Protein AF-A0A9C6XV82-F1 (afdb_monomer)

Nearest PDB structures (foldseek):
  8glv-assembly1_Kr  TM=8.262E-01  e=5.976E-16  Chlamydomonas reinhardtii
  8glv-assembly1_Ln  TM=8.368E-01  e=9.931E-16  Chlamydomonas reinhardtii
  8j07-assembly1_r9  TM=7.464E-01  e=1.024E-13  Homo sapiens
  8j07-assembly1_k9  TM=7.650E-01  e=4.766E-10  Homo sapiens
  6sc2-assembly1_A  TM=7.298E-01  e=1.335E-06  Homo sapiens

Structure (mmCIF, N/CA/C/O backbone):
data_AF-A0A9C6XV82-F1
#
_entry.id   AF-A0A9C6XV82-F1
#
loop_
_atom_site.group_PDB
_atom_site.id
_atom_site.type_symbol
_atom_site.label_atom_id
_atom_site.label_alt_id
_atom_site.label_comp_id
_atom_site.label_asym_id
_atom_site.label_entity_id
_atom_site.label_seq_id
_atom_site.pdbx_PDB_ins_code
_atom_site.Cartn_x
_atom_site.Cartn_y
_atom_site.Cartn_z
_atom_site.occupancy
_atom_site.B_iso_or_equiv
_atom_site.auth_seq_id
_atom_site.auth_comp_id
_atom_site.auth_asym_id
_atom_site.auth_atom_id
_atom_site.pdbx_PDB_model_num
ATOM 1 N N . MET A 1 1 ? -55.323 -38.014 26.935 1.00 42.72 1 MET A N 1
ATOM 2 C CA . MET A 1 1 ? -54.570 -38.295 25.697 1.00 42.72 1 MET A CA 1
ATOM 3 C C . MET A 1 1 ? -54.351 -36.949 25.020 1.00 42.72 1 MET A C 1
ATOM 5 O O . MET A 1 1 ? -55.110 -36.571 24.142 1.00 42.72 1 MET A O 1
ATOM 9 N N . ALA A 1 2 ? -53.438 -36.154 25.580 1.00 37.41 2 ALA A N 1
ATOM 10 C CA . ALA A 1 2 ? -53.093 -34.832 25.072 1.00 37.41 2 ALA A CA 1
ATOM 11 C C . ALA A 1 2 ? -51.816 -35.012 24.251 1.00 37.41 2 ALA A C 1
ATOM 13 O O . ALA A 1 2 ? -50.826 -35.513 24.778 1.00 37.41 2 ALA A O 1
ATOM 14 N N . ALA A 1 3 ? -51.900 -34.736 22.953 1.00 41.88 3 ALA A N 1
ATOM 15 C CA . ALA A 1 3 ? -50.747 -34.699 22.072 1.00 41.88 3 ALA A CA 1
ATOM 16 C C . ALA A 1 3 ? -50.158 -33.291 22.180 1.00 41.88 3 ALA A C 1
ATOM 18 O O . ALA A 1 3 ? -50.790 -32.328 21.747 1.00 41.88 3 ALA A O 1
ATOM 19 N N . ASP A 1 4 ? -49.001 -33.193 22.828 1.00 41.72 4 ASP A N 1
ATOM 20 C CA . ASP A 1 4 ? -48.202 -31.977 22.879 1.00 41.72 4 ASP A CA 1
ATOM 21 C C . ASP A 1 4 ? -47.683 -31.647 21.476 1.00 41.72 4 ASP A C 1
ATOM 23 O O . ASP A 1 4 ? -47.037 -32.455 20.806 1.00 41.72 4 ASP A O 1
ATOM 27 N N . THR A 1 5 ? -48.011 -30.439 21.037 1.00 45.50 5 THR A N 1
ATOM 28 C CA . THR A 1 5 ? -47.483 -29.795 19.840 1.00 45.50 5 THR A CA 1
ATOM 29 C C . THR A 1 5 ? -46.041 -29.369 20.121 1.00 45.50 5 THR A C 1
ATOM 31 O O . THR A 1 5 ? -45.815 -28.437 20.890 1.00 45.50 5 THR A O 1
ATOM 34 N N . GLU A 1 6 ? -45.056 -30.028 19.508 1.00 38.94 6 GLU A N 1
ATOM 35 C CA . GLU A 1 6 ? -43.671 -29.543 19.498 1.00 38.94 6 GLU A CA 1
ATOM 36 C C . GLU A 1 6 ? -43.548 -28.336 18.553 1.00 38.94 6 GLU A C 1
ATOM 38 O O . GLU A 1 6 ? -43.565 -28.466 17.328 1.00 38.94 6 GLU A O 1
ATOM 43 N N . GLU A 1 7 ? -43.418 -27.139 19.127 1.00 38.31 7 GLU A N 1
ATOM 44 C CA . GLU A 1 7 ? -42.882 -25.969 18.427 1.00 38.31 7 GLU A CA 1
ATOM 45 C C . GLU A 1 7 ? -41.365 -26.144 18.206 1.00 38.31 7 GLU A C 1
ATOM 47 O O . GLU A 1 7 ? -40.657 -26.575 19.124 1.00 38.31 7 GLU A O 1
ATOM 52 N N . PRO A 1 8 ? -40.807 -25.786 17.033 1.00 37.22 8 PRO A N 1
ATOM 53 C CA . PRO A 1 8 ? -39.374 -25.881 16.822 1.00 37.22 8 PRO A CA 1
ATOM 54 C C . PRO A 1 8 ? -38.642 -24.799 17.624 1.00 37.22 8 PRO A C 1
ATOM 56 O O . PRO A 1 8 ? -38.909 -23.599 17.516 1.00 37.22 8 PRO A O 1
ATOM 59 N N . LYS A 1 9 ? -37.682 -25.269 18.424 1.00 32.78 9 LYS A N 1
ATOM 60 C CA . LYS A 1 9 ? -36.696 -24.496 19.179 1.00 32.78 9 LYS A CA 1
ATOM 61 C C . LYS A 1 9 ? -36.081 -23.400 18.307 1.00 32.78 9 LYS A C 1
ATOM 63 O O . LYS A 1 9 ? -35.422 -23.663 17.308 1.00 32.78 9 LYS A O 1
ATOM 68 N N . LYS A 1 10 ? -36.274 -22.160 18.745 1.00 32.81 10 LYS A N 1
ATOM 69 C CA . LYS A 1 10 ? -35.542 -20.979 18.296 1.00 32.81 10 LYS A CA 1
ATOM 70 C C . LYS A 1 10 ? -34.071 -21.197 18.659 1.00 32.81 10 LYS A C 1
ATOM 72 O O . LYS A 1 10 ? -33.723 -21.096 19.836 1.00 32.81 10 LYS A O 1
ATOM 77 N N . ASP A 1 11 ? -33.245 -21.561 17.681 1.00 33.84 11 ASP A N 1
ATOM 78 C CA . ASP A 1 11 ? -31.813 -21.743 17.899 1.00 33.84 11 ASP A CA 1
ATOM 79 C C . ASP A 1 11 ? -31.224 -20.447 18.453 1.00 33.84 11 ASP A C 1
ATOM 81 O O . ASP A 1 11 ? -31.236 -19.379 17.832 1.00 33.84 11 ASP A O 1
ATOM 85 N N . ALA A 1 12 ? -30.793 -20.555 19.703 1.00 35.50 12 ALA A N 1
ATOM 86 C CA . ALA A 1 12 ? -30.148 -19.503 20.445 1.00 35.50 12 ALA A CA 1
ATOM 87 C C . ALA A 1 12 ? -28.837 -19.136 19.745 1.00 35.50 12 ALA A C 1
ATOM 89 O O . ALA A 1 12 ? -28.009 -19.998 19.449 1.00 35.50 12 ALA A O 1
ATOM 90 N N . ALA A 1 13 ? -28.639 -17.838 19.517 1.00 45.28 13 ALA A N 1
ATOM 91 C CA . ALA A 1 13 ? -27.335 -17.290 19.187 1.00 45.28 13 ALA A CA 1
ATOM 92 C C . ALA A 1 13 ? -26.303 -17.770 20.228 1.00 45.28 13 ALA A C 1
ATOM 94 O O . ALA A 1 13 ? -26.556 -17.616 21.429 1.00 45.28 13 ALA A O 1
ATOM 95 N N . PRO A 1 14 ? -25.140 -18.311 19.828 1.00 41.41 14 PRO A N 1
ATOM 96 C CA . PRO A 1 14 ? -24.079 -18.549 20.783 1.00 41.41 14 PRO A CA 1
ATOM 97 C C . PRO A 1 14 ? -23.419 -17.203 21.082 1.00 41.41 14 PRO A C 1
ATOM 99 O O . PRO A 1 14 ? -22.710 -16.622 20.261 1.00 41.41 14 PRO A O 1
ATOM 102 N N . GLY A 1 15 ? -23.701 -16.681 22.272 1.00 35.09 15 GLY A N 1
ATOM 103 C CA . GLY A 1 15 ? -22.945 -15.581 22.843 1.00 35.09 15 GLY A CA 1
ATOM 104 C C . GLY A 1 15 ? -21.498 -15.994 23.119 1.00 35.09 15 GLY A C 1
ATOM 105 O O . GLY A 1 15 ? -21.238 -17.081 23.629 1.00 35.09 15 GLY A O 1
ATOM 106 N N . GLY A 1 16 ? -20.572 -15.077 22.836 1.00 39.16 16 GLY A N 1
ATOM 107 C CA . GLY A 1 16 ? -19.350 -14.927 23.627 1.00 39.16 16 GLY A CA 1
ATOM 108 C C . GLY A 1 16 ? -18.072 -15.633 23.172 1.00 39.16 16 GLY A C 1
ATOM 109 O O . GLY A 1 16 ? -17.173 -15.741 23.997 1.00 39.16 16 GLY A O 1
ATOM 110 N N . SER A 1 17 ? -17.927 -16.081 21.920 1.00 46.00 17 SER A N 1
ATOM 111 C CA . SER A 1 17 ? -16.587 -16.402 21.394 1.00 46.00 17 SER A CA 1
ATOM 112 C C . SER A 1 17 ? -15.958 -15.135 20.817 1.00 46.00 17 SER A C 1
ATOM 114 O O . SER A 1 17 ? -16.595 -14.484 19.985 1.00 46.00 17 SER A O 1
ATOM 116 N N . GLU A 1 18 ? -14.742 -14.780 21.230 1.00 67.06 18 GLU A N 1
ATOM 117 C CA . GLU A 1 18 ? -13.982 -13.691 20.607 1.00 67.06 18 GLU A CA 1
ATOM 118 C C . GLU A 1 18 ? -13.988 -13.843 19.074 1.00 67.06 18 GLU A C 1
ATOM 120 O O . GLU A 1 18 ? -1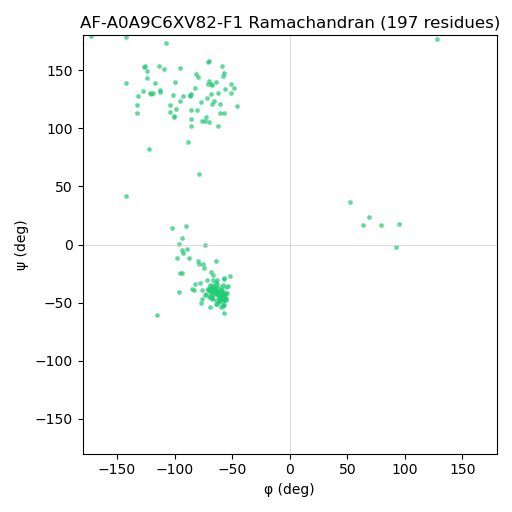3.876 -14.945 18.531 1.00 67.06 18 GLU A O 1
ATOM 125 N N . ASP A 1 19 ? -14.226 -12.745 18.357 1.00 87.06 19 ASP A N 1
ATOM 126 C CA . ASP A 1 19 ? -14.286 -12.770 16.897 1.00 87.06 19 ASP A CA 1
ATOM 127 C C . ASP A 1 19 ? -12.870 -13.001 16.349 1.00 87.06 19 ASP A C 1
ATOM 129 O O . ASP A 1 19 ? -12.039 -12.095 16.362 1.00 87.06 19 ASP A O 1
ATOM 133 N N . GLU A 1 20 ? -12.594 -14.209 15.856 1.00 89.38 20 GLU A N 1
ATOM 134 C CA . GLU A 1 20 ? -11.300 -14.599 15.265 1.00 89.38 20 GLU A CA 1
ATOM 135 C C . GLU A 1 20 ? -10.814 -13.624 14.177 1.00 89.38 20 GLU A C 1
ATOM 137 O O . GLU A 1 20 ? -9.611 -13.459 13.967 1.00 89.38 20 GLU A O 1
ATOM 142 N N . ARG A 1 21 ? -11.730 -12.924 13.488 1.00 93.06 21 ARG A N 1
ATOM 143 C CA . ARG A 1 21 ? -11.364 -11.904 12.491 1.00 93.06 21 ARG A CA 1
ATOM 144 C C . ARG A 1 21 ? -10.703 -10.699 13.157 1.00 93.06 21 ARG A C 1
ATOM 146 O O . ARG A 1 21 ? -9.750 -10.134 12.622 1.00 93.06 21 ARG A O 1
ATOM 153 N N . LEU A 1 22 ? -11.207 -10.310 14.327 1.00 93.81 22 LEU A N 1
ATOM 154 C CA . LEU A 1 22 ? -10.645 -9.242 15.150 1.00 93.81 22 LEU A CA 1
ATOM 155 C C . LEU A 1 22 ? -9.325 -9.676 15.787 1.00 93.81 22 LEU A C 1
ATOM 15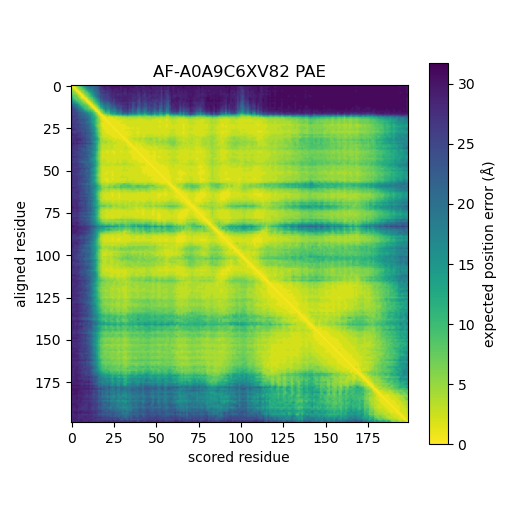7 O O . LEU A 1 22 ? -8.390 -8.877 15.833 1.00 93.81 22 LEU A O 1
ATOM 161 N N . GLU A 1 23 ? -9.229 -10.935 16.218 1.00 93.44 23 GLU A N 1
ATOM 162 C CA . GLU A 1 23 ? -7.983 -11.512 16.725 1.00 93.44 23 GLU A CA 1
ATOM 163 C C . GLU A 1 23 ? -6.888 -11.487 15.655 1.00 93.44 23 GLU A C 1
ATOM 165 O O . GLU A 1 23 ? -5.791 -11.008 15.926 1.00 93.44 23 GLU A O 1
ATOM 170 N N . PHE A 1 24 ? -7.196 -11.882 14.417 1.00 93.69 24 PHE A N 1
ATOM 171 C CA . PHE A 1 24 ? -6.249 -11.809 13.303 1.00 93.69 24 PHE A CA 1
ATOM 172 C C . PHE A 1 24 ? -5.722 -10.385 13.072 1.00 93.69 24 PHE A C 1
ATOM 174 O O . PHE A 1 24 ? -4.514 -10.172 12.926 1.00 93.69 24 PHE A O 1
ATOM 181 N N . ILE A 1 25 ? -6.624 -9.395 13.037 1.00 94.56 25 ILE A N 1
ATOM 182 C CA . ILE A 1 25 ? -6.237 -7.989 12.858 1.00 94.56 25 ILE A CA 1
ATOM 183 C C . ILE A 1 25 ? -5.331 -7.563 14.015 1.00 94.56 25 ILE A C 1
ATOM 185 O O . ILE A 1 25 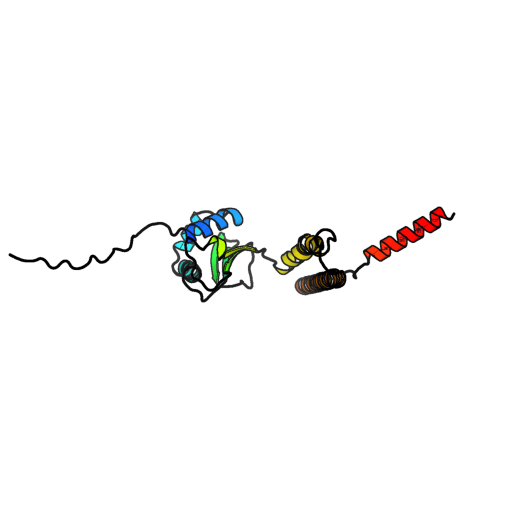? -4.266 -6.987 13.785 1.00 94.56 25 ILE A O 1
ATOM 189 N N . PHE A 1 26 ? -5.718 -7.870 15.253 1.00 95.19 26 PHE A N 1
ATOM 190 C CA . PHE A 1 26 ? -4.927 -7.535 16.429 1.00 95.19 26 PHE A CA 1
ATOM 191 C C . PHE A 1 26 ? -3.553 -8.217 16.424 1.00 95.19 26 PHE A C 1
ATOM 193 O O . PHE A 1 26 ? -2.547 -7.555 16.682 1.00 95.19 26 PHE A O 1
ATOM 200 N N . GLU A 1 27 ? -3.480 -9.501 16.075 1.00 94.56 27 GLU A N 1
ATOM 201 C CA . GLU A 1 27 ? -2.235 -10.261 15.986 1.00 94.56 27 GLU A CA 1
ATOM 202 C C . GLU A 1 27 ? -1.277 -9.600 14.988 1.00 94.56 27 GLU A C 1
ATOM 204 O O . GLU A 1 27 ? -0.111 -9.355 15.313 1.00 94.56 27 GLU A O 1
ATOM 209 N N . TYR A 1 28 ? -1.771 -9.219 13.806 1.00 94.62 28 TYR A N 1
ATOM 210 C CA . TYR A 1 28 ? -0.967 -8.506 12.817 1.00 94.62 28 TYR A CA 1
ATOM 211 C C . TYR A 1 28 ? -0.466 -7.155 13.348 1.00 94.62 28 TYR A C 1
ATOM 213 O O . TYR A 1 28 ? 0.733 -6.868 13.287 1.00 94.62 28 TYR A O 1
ATOM 221 N N . LEU A 1 29 ? -1.354 -6.340 13.931 1.00 94.50 29 LEU A N 1
ATOM 222 C CA . LEU A 1 29 ? -1.000 -5.023 14.476 1.00 94.50 29 LEU A CA 1
ATOM 223 C C . LEU A 1 29 ? -0.017 -5.123 15.650 1.00 94.50 29 LEU A C 1
ATOM 225 O O . LEU A 1 29 ? 0.871 -4.277 15.787 1.00 94.50 29 LEU A O 1
ATOM 229 N N . SER A 1 30 ? -0.140 -6.151 16.489 1.00 94.31 30 SER A N 1
ATOM 230 C CA . SER A 1 30 ? 0.773 -6.391 17.609 1.00 94.31 30 SER A CA 1
ATOM 231 C C . SER A 1 30 ? 2.197 -6.666 17.117 1.00 94.31 30 SER A C 1
ATOM 233 O O . SER A 1 30 ? 3.151 -6.115 17.665 1.00 94.31 30 SER A O 1
ATOM 235 N N . LYS A 1 31 ? 2.348 -7.422 16.022 1.00 93.00 31 LYS A N 1
ATOM 236 C CA . LYS A 1 31 ? 3.648 -7.735 15.413 1.00 93.00 31 LYS A CA 1
ATOM 237 C C . LYS A 1 31 ? 4.213 -6.551 14.630 1.00 93.00 31 LYS A C 1
ATOM 239 O O . LYS A 1 31 ? 5.380 -6.202 14.794 1.00 93.00 31 LYS A O 1
ATOM 244 N N . SER A 1 32 ? 3.388 -5.913 13.803 1.00 91.06 32 SER A N 1
ATOM 245 C CA . SER A 1 32 ? 3.823 -4.848 12.897 1.00 91.06 32 SER A CA 1
ATOM 246 C C . SER A 1 32 ? 4.039 -3.498 13.598 1.00 91.06 32 SER A C 1
ATOM 248 O O . SER A 1 32 ? 5.080 -2.855 13.412 1.00 91.06 32 SER A O 1
ATOM 250 N N . LEU A 1 33 ? 3.057 -3.041 14.381 1.00 87.75 33 LEU A N 1
ATOM 251 C CA . LEU A 1 33 ? 3.061 -1.724 15.029 1.00 87.75 33 LEU A CA 1
ATOM 252 C C . LEU A 1 33 ? 3.571 -1.786 16.473 1.00 87.75 33 LEU A C 1
ATOM 254 O O . LEU A 1 33 ? 3.602 -0.758 17.152 1.00 87.75 33 LEU A O 1
ATOM 258 N N . ARG A 1 34 ? 3.948 -2.979 16.963 1.00 88.44 34 ARG A N 1
ATOM 259 C CA . ARG A 1 34 ? 4.254 -3.231 18.385 1.00 88.44 34 ARG A CA 1
ATOM 260 C C . ARG A 1 34 ? 3.108 -2.765 19.288 1.00 88.44 34 ARG A C 1
ATOM 262 O O . ARG A 1 34 ? 3.320 -2.187 20.358 1.00 88.44 34 ARG A O 1
ATOM 269 N N . LEU A 1 35 ? 1.878 -2.949 18.804 1.00 91.69 35 LEU A N 1
ATOM 270 C CA . LEU A 1 35 ? 0.671 -2.494 19.475 1.00 91.69 35 LEU A CA 1
ATOM 271 C C . LEU A 1 35 ? 0.447 -3.304 20.758 1.00 91.69 35 LEU A C 1
ATOM 273 O O . LEU A 1 35 ? 0.435 -4.531 20.738 1.00 91.69 35 LEU A O 1
ATOM 277 N N . LYS A 1 36 ? 0.232 -2.606 21.876 1.00 92.19 36 LYS A N 1
ATOM 278 C CA . LYS A 1 36 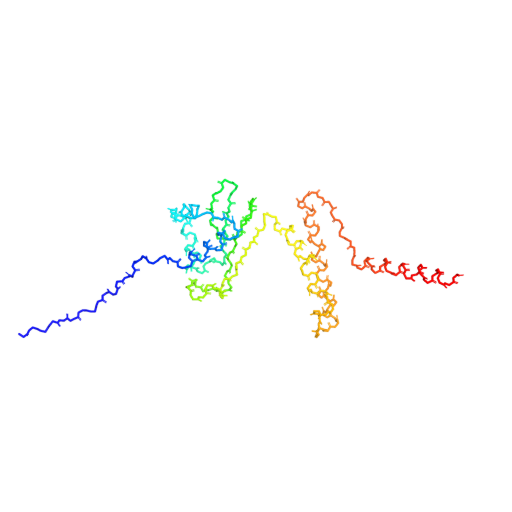? -0.134 -3.227 23.156 1.00 92.19 36 LYS A CA 1
ATOM 279 C C . LYS A 1 36 ? -1.631 -3.532 23.203 1.00 92.19 36 LYS A C 1
ATOM 281 O O . LYS A 1 36 ? -2.432 -2.729 22.721 1.00 92.19 36 LYS A O 1
ATOM 286 N N . GLN A 1 37 ? -2.001 -4.618 23.880 1.00 93.06 37 GLN A N 1
ATOM 287 C CA . GLN A 1 37 ? -3.397 -5.041 24.056 1.00 93.06 37 GLN A CA 1
ATOM 288 C C . GLN A 1 37 ? -4.285 -3.950 24.669 1.00 93.06 37 GLN A C 1
ATOM 290 O O . GLN A 1 37 ? -5.409 -3.760 24.222 1.00 93.06 37 GLN A O 1
ATOM 295 N N . GLU A 1 38 ? -3.760 -3.159 25.606 1.00 94.06 38 GLU A N 1
ATOM 296 C CA . GLU A 1 38 ? -4.475 -2.027 26.216 1.00 94.06 38 GLU A CA 1
ATOM 297 C C . GLU A 1 38 ? -4.982 -1.009 25.175 1.00 94.06 38 GLU A C 1
ATOM 299 O O . GLU A 1 38 ? -6.119 -0.546 25.248 1.00 94.06 38 GLU A O 1
ATOM 304 N N . LYS A 1 39 ? -4.165 -0.688 24.161 1.00 93.56 39 LYS A N 1
ATOM 305 C CA . LYS A 1 39 ? -4.533 0.272 23.105 1.00 93.56 39 LYS A CA 1
ATOM 306 C C . LYS A 1 39 ? -5.610 -0.286 22.180 1.00 93.56 39 LYS A C 1
ATOM 308 O O . LYS A 1 39 ? -6.497 0.456 21.767 1.00 93.56 39 LYS A O 1
ATOM 313 N N . TRP A 1 40 ? -5.520 -1.577 21.864 1.00 95.06 40 TRP A N 1
ATOM 314 C CA . TRP A 1 40 ? -6.536 -2.287 21.092 1.00 95.06 40 TRP A CA 1
ATOM 315 C C . TRP A 1 40 ? -7.866 -2.330 21.843 1.00 95.06 40 TRP A C 1
ATOM 317 O O . TRP A 1 40 ? -8.878 -1.889 21.305 1.00 95.06 40 TRP A O 1
ATOM 327 N N . ALA A 1 41 ? -7.845 -2.759 23.108 1.00 94.31 41 ALA A N 1
ATOM 328 C CA . ALA A 1 41 ? -9.025 -2.807 23.963 1.00 94.31 41 ALA A CA 1
ATOM 329 C C . ALA A 1 41 ? -9.690 -1.428 24.068 1.00 94.31 41 ALA A C 1
ATOM 331 O O . ALA A 1 41 ? -10.888 -1.310 23.842 1.00 94.31 41 ALA A O 1
ATOM 332 N N . LYS A 1 42 ? -8.909 -0.361 24.294 1.00 95.25 42 LYS A N 1
ATOM 333 C CA . LYS A 1 42 ? -9.426 1.015 24.342 1.00 95.25 42 LYS A CA 1
ATOM 334 C C . LYS A 1 42 ? -10.128 1.444 23.047 1.00 95.25 42 LYS A C 1
ATOM 336 O O . LYS A 1 42 ? -11.133 2.144 23.118 1.00 95.25 42 LYS A O 1
ATOM 341 N N . MET A 1 43 ? -9.603 1.053 21.884 1.00 96.00 43 MET A N 1
ATOM 342 C CA . MET A 1 43 ? -10.226 1.344 20.587 1.00 96.00 43 MET A CA 1
ATOM 343 C C . MET A 1 43 ? -11.519 0.541 20.404 1.00 96.00 43 MET A C 1
ATOM 345 O O . MET A 1 43 ? -12.542 1.118 20.054 1.00 96.00 43 MET A O 1
ATOM 349 N N . MET A 1 44 ? -11.499 -0.753 20.732 1.00 95.12 44 MET A N 1
ATOM 350 C CA . MET A 1 44 ? -12.662 -1.640 20.621 1.00 95.12 44 MET A CA 1
ATOM 351 C C . MET A 1 44 ? -13.789 -1.311 21.611 1.00 95.12 44 MET A C 1
ATOM 353 O O . MET A 1 44 ? -14.941 -1.652 21.347 1.00 95.12 44 MET A O 1
ATOM 357 N N . SER A 1 45 ? -13.480 -0.648 22.730 1.00 94.94 45 SER A N 1
ATOM 358 C CA . SER A 1 45 ? -14.479 -0.127 23.673 1.00 94.94 45 SER A CA 1
ATOM 359 C C . SER A 1 45 ? -15.185 1.137 23.176 1.00 94.94 45 SER A C 1
ATOM 361 O O . SER A 1 45 ? -16.219 1.502 23.726 1.00 94.94 45 SER A O 1
ATOM 363 N N . ASN A 1 46 ? -14.637 1.827 22.173 1.00 96.62 46 ASN A N 1
ATOM 364 C CA . ASN A 1 46 ? -15.305 2.958 21.540 1.00 96.62 46 ASN A CA 1
ATOM 365 C C . ASN A 1 46 ? -16.227 2.438 20.428 1.00 96.62 46 ASN A C 1
ATOM 367 O O . ASN A 1 46 ? -15.750 1.871 19.445 1.00 96.62 46 ASN A O 1
ATOM 371 N N . GLU A 1 47 ? -17.536 2.640 20.580 1.00 95.88 47 GLU A N 1
ATOM 372 C CA . GLU A 1 47 ? -18.548 2.123 19.650 1.00 95.88 47 GLU A CA 1
ATOM 373 C C . GLU A 1 47 ? -18.371 2.638 18.218 1.00 95.88 47 GLU A C 1
ATOM 375 O O . GLU A 1 47 ? -18.497 1.854 17.281 1.00 95.88 47 GLU A O 1
ATOM 380 N N . GLU A 1 48 ? -18.006 3.910 18.032 1.00 96.44 48 GLU A N 1
ATOM 381 C CA . GLU A 1 48 ? -17.800 4.502 16.705 1.00 96.44 48 GLU A CA 1
ATOM 382 C C . GLU A 1 48 ? -16.582 3.891 16.006 1.00 96.44 48 GLU A C 1
ATOM 384 O O . GLU A 1 48 ? -16.651 3.491 14.845 1.00 96.44 48 GLU A O 1
ATOM 389 N N . LEU A 1 49 ? -15.458 3.764 16.720 1.00 96.12 49 LEU A N 1
ATOM 390 C CA . LEU A 1 49 ? -14.239 3.181 16.149 1.00 96.12 49 LEU A CA 1
ATOM 391 C C . LEU A 1 49 ? -14.413 1.683 15.885 1.00 96.12 49 LEU A C 1
ATOM 393 O O . LEU A 1 49 ? -13.999 1.180 14.839 1.00 96.12 49 LEU A O 1
ATOM 397 N N . ARG A 1 50 ? -15.074 0.969 16.799 1.00 95.62 50 ARG A N 1
ATOM 398 C CA . ARG A 1 50 ? -15.436 -0.435 16.606 1.00 95.62 50 ARG A CA 1
ATOM 399 C C . ARG A 1 50 ? -16.350 -0.613 15.399 1.00 95.62 50 ARG A C 1
ATOM 401 O O . ARG A 1 50 ? -16.125 -1.534 14.614 1.00 95.62 50 ARG A O 1
ATOM 408 N N . PHE A 1 51 ? -17.352 0.251 15.237 1.00 95.56 51 PHE A N 1
ATOM 409 C CA . PHE A 1 51 ? -18.278 0.200 14.110 1.00 95.56 51 PHE A CA 1
ATOM 410 C C . PHE A 1 51 ? -17.535 0.266 12.777 1.00 95.56 51 PHE A C 1
ATOM 412 O O . PHE A 1 51 ? -17.820 -0.536 11.898 1.00 95.56 51 PHE A O 1
ATOM 419 N N . VAL A 1 52 ? -16.521 1.126 12.649 1.00 96.69 52 VAL A N 1
ATOM 420 C CA . VAL A 1 52 ? -15.698 1.224 11.432 1.00 96.69 52 VAL A CA 1
ATOM 421 C C . VAL A 1 52 ? -15.023 -0.108 11.078 1.00 96.69 52 VAL A C 1
ATOM 423 O O . VAL A 1 52 ? -15.019 -0.519 9.916 1.00 96.69 52 VAL A O 1
ATOM 426 N N . VAL A 1 53 ? -14.461 -0.808 12.069 1.00 95.88 53 VAL A N 1
ATOM 427 C CA . VAL A 1 53 ? -13.822 -2.117 11.845 1.00 95.88 53 VAL A CA 1
ATOM 428 C C . VAL A 1 53 ? -14.862 -3.165 11.451 1.00 95.88 53 VAL A C 1
ATOM 430 O O . VAL A 1 53 ? -14.650 -3.905 10.492 1.00 95.88 53 VAL A O 1
ATOM 433 N N . MET A 1 54 ? -15.999 -3.211 12.150 1.00 95.00 54 MET A N 1
ATOM 434 C CA . MET A 1 54 ? -17.070 -4.168 11.851 1.00 95.00 54 MET A CA 1
ATOM 435 C C . MET A 1 54 ? -17.719 -3.894 10.493 1.00 95.00 54 MET A C 1
ATOM 437 O O . MET A 1 54 ? -17.977 -4.832 9.747 1.00 95.00 54 MET A O 1
ATOM 441 N N . GLU A 1 55 ? -17.889 -2.629 10.110 1.00 94.62 55 GLU A N 1
ATOM 442 C CA . GLU A 1 55 ? -18.360 -2.237 8.784 1.00 94.62 55 GLU A CA 1
ATOM 443 C C . GLU A 1 55 ? -17.428 -2.776 7.695 1.00 94.62 55 GLU A C 1
ATOM 445 O O . GLU A 1 55 ? -17.904 -3.350 6.715 1.00 94.62 55 GLU A O 1
ATOM 450 N N . PHE A 1 56 ? -16.108 -2.682 7.884 1.00 95.00 56 PHE A N 1
ATOM 451 C CA . PHE A 1 56 ? -15.153 -3.311 6.975 1.00 95.00 56 PHE A CA 1
ATOM 452 C C . PHE A 1 56 ? -15.195 -4.842 7.002 1.00 95.00 56 PHE A C 1
ATOM 454 O O . PHE A 1 56 ? -14.802 -5.458 6.023 1.00 95.00 56 PHE A O 1
ATOM 461 N N . LEU A 1 57 ? -15.612 -5.503 8.075 1.00 93.56 57 LEU A N 1
ATOM 462 C CA . LEU A 1 57 ? -15.674 -6.969 8.092 1.00 93.56 57 LEU A CA 1
ATOM 463 C C . LEU A 1 57 ? -16.983 -7.490 7.487 1.00 93.56 57 LEU A C 1
ATOM 465 O O . LEU A 1 57 ? -16.983 -8.484 6.761 1.00 93.56 57 LEU A O 1
ATOM 469 N N . GLU A 1 58 ? -18.092 -6.809 7.749 1.00 92.12 58 GLU A N 1
ATOM 470 C CA . GLU A 1 58 ? -19.442 -7.271 7.427 1.00 92.12 58 GLU A CA 1
ATOM 471 C C . GLU A 1 58 ? -19.956 -6.714 6.098 1.00 92.12 58 GLU A C 1
ATOM 473 O O . GLU A 1 58 ? -20.568 -7.440 5.311 1.00 92.12 58 GLU A O 1
ATOM 478 N N . ARG A 1 59 ? -19.700 -5.432 5.812 1.00 90.75 59 ARG A N 1
ATOM 479 C CA . ARG A 1 59 ? -20.211 -4.759 4.611 1.00 90.75 59 ARG A CA 1
ATOM 480 C C . ARG A 1 59 ? -19.173 -4.790 3.495 1.00 90.75 59 ARG A C 1
ATOM 482 O O . ARG A 1 59 ? -17.970 -4.864 3.717 1.00 90.75 59 ARG A O 1
ATOM 489 N N . THR A 1 60 ? -19.639 -4.759 2.250 1.00 88.44 60 THR A N 1
ATOM 490 C CA . THR A 1 60 ? -18.803 -4.734 1.030 1.00 88.44 60 THR A CA 1
ATOM 491 C C . THR A 1 60 ? -18.718 -3.337 0.407 1.00 88.44 60 THR A C 1
ATOM 493 O O . THR A 1 60 ? -18.298 -3.187 -0.739 1.00 88.44 60 THR A O 1
ATOM 496 N N . THR A 1 61 ? -19.132 -2.307 1.153 1.00 88.25 61 THR A N 1
ATOM 497 C CA . THR A 1 61 ? -19.152 -0.900 0.725 1.00 88.25 61 THR A CA 1
ATOM 498 C C . THR A 1 61 ? -17.748 -0.323 0.578 1.00 88.25 61 THR A C 1
ATOM 500 O O . THR A 1 61 ? -17.492 0.429 -0.361 1.00 88.25 61 THR A O 1
ATOM 503 N N . SER A 1 62 ? -16.834 -0.726 1.461 1.00 89.50 62 SER A N 1
ATOM 504 C CA . SER A 1 62 ? -15.446 -0.272 1.491 1.00 89.50 62 SER A CA 1
ATOM 505 C C . SER A 1 62 ? -14.494 -1.453 1.340 1.00 89.50 62 SER A C 1
ATOM 507 O O . SER A 1 62 ? -14.590 -2.442 2.062 1.00 89.50 62 SER A O 1
ATOM 509 N N . ASN A 1 63 ? -13.536 -1.335 0.418 1.00 93.56 63 ASN A N 1
ATOM 510 C CA . ASN A 1 63 ? -12.526 -2.373 0.177 1.00 93.56 63 ASN A CA 1
ATOM 511 C C . ASN A 1 63 ? -11.238 -2.154 0.973 1.00 93.56 63 ASN A C 1
ATOM 513 O O . ASN A 1 63 ? -10.336 -2.977 0.879 1.00 93.56 63 ASN A O 1
ATOM 517 N N . VAL A 1 64 ? -11.115 -1.047 1.703 1.00 94.81 64 VAL A N 1
ATOM 518 C CA . VAL A 1 64 ? -9.874 -0.654 2.373 1.00 94.81 64 VAL A CA 1
ATOM 519 C C . VAL A 1 64 ? -10.182 -0.278 3.812 1.00 94.81 64 VAL A C 1
ATOM 521 O O . VAL A 1 64 ? -11.033 0.573 4.056 1.00 94.81 64 VAL A O 1
ATOM 524 N N . LEU A 1 65 ? -9.448 -0.881 4.739 1.00 96.00 65 LEU A N 1
ATOM 525 C CA . LEU A 1 65 ? -9.353 -0.477 6.134 1.00 96.00 65 LEU A CA 1
ATOM 526 C C . LEU A 1 65 ? -7.901 -0.112 6.430 1.00 96.00 65 LEU A C 1
ATOM 528 O O . LEU A 1 65 ? -6.994 -0.886 6.131 1.00 96.00 65 LEU A O 1
ATOM 532 N N . VAL A 1 66 ? -7.677 1.049 7.036 1.00 95.31 66 VAL A N 1
ATOM 533 C CA . VAL A 1 66 ? -6.355 1.487 7.492 1.00 95.31 66 VAL A CA 1
ATOM 534 C C . VAL A 1 66 ? -6.390 1.715 8.995 1.00 95.31 66 VAL A C 1
ATOM 536 O O . VAL A 1 66 ? -7.249 2.422 9.514 1.00 95.31 66 VAL A O 1
ATOM 539 N N . MET A 1 67 ? -5.424 1.124 9.688 1.00 95.06 67 MET A N 1
ATOM 540 C CA . MET A 1 67 ? -5.202 1.258 11.119 1.00 95.06 67 MET A CA 1
ATOM 541 C C . MET A 1 67 ? -4.075 2.262 11.351 1.00 95.06 67 MET A C 1
ATOM 543 O O . MET A 1 67 ? -2.909 2.004 11.036 1.00 95.06 67 MET A O 1
ATOM 547 N N . LEU A 1 68 ? -4.431 3.422 11.897 1.00 92.50 68 LEU A N 1
ATOM 548 C CA . LEU A 1 68 ? -3.511 4.524 12.156 1.00 92.50 68 LEU A CA 1
ATOM 549 C C . LEU A 1 68 ? -3.132 4.558 13.627 1.00 92.50 68 LEU A C 1
ATOM 551 O O . LEU A 1 68 ? -4.001 4.611 14.494 1.00 92.50 68 LEU A O 1
ATOM 555 N N . LEU A 1 69 ? -1.832 4.598 13.908 1.00 90.12 69 LEU A N 1
ATOM 556 C CA . LEU A 1 69 ? -1.329 4.858 15.249 1.00 90.12 69 LEU A CA 1
ATOM 557 C C . LEU A 1 69 ? -0.812 6.295 15.324 1.00 90.12 69 LEU A C 1
ATOM 559 O O . LEU A 1 69 ? 0.173 6.653 14.677 1.00 90.12 69 LEU A O 1
ATOM 563 N N . SER A 1 70 ? -1.480 7.131 16.116 1.00 87.81 70 SER A N 1
ATOM 564 C CA . SER A 1 70 ? -1.036 8.507 16.325 1.00 87.81 70 SER A CA 1
ATOM 565 C C . SER A 1 70 ? 0.253 8.554 17.161 1.00 87.81 70 SER A C 1
ATOM 567 O O . SER A 1 70 ? 0.518 7.630 17.937 1.00 87.81 70 SER A O 1
ATOM 569 N N . PRO A 1 71 ? 1.042 9.645 17.090 1.00 85.06 71 PRO A N 1
ATOM 570 C CA . PRO A 1 71 ? 2.199 9.835 17.971 1.00 85.06 71 PRO A CA 1
ATOM 571 C C . PRO A 1 71 ? 1.839 9.804 19.465 1.00 85.06 71 PRO A C 1
ATOM 573 O O . PRO A 1 71 ? 2.638 9.360 20.282 1.00 85.06 71 PRO A O 1
ATOM 576 N N . ALA A 1 72 ? 0.611 10.203 19.820 1.00 86.88 72 ALA A N 1
ATOM 577 C CA . ALA A 1 72 ? 0.070 10.097 21.178 1.00 86.88 72 ALA A CA 1
ATOM 578 C C . ALA A 1 72 ? -0.306 8.651 21.573 1.00 86.88 72 ALA A C 1
ATOM 580 O O . ALA A 1 72 ? -0.775 8.398 22.680 1.00 86.88 72 ALA A O 1
ATOM 581 N N . GLY A 1 73 ? -0.122 7.686 20.671 1.00 86.06 73 GLY A N 1
ATOM 582 C CA . GLY A 1 73 ? -0.390 6.275 20.902 1.00 86.06 73 GLY A CA 1
ATOM 583 C C . GLY A 1 73 ? -1.860 5.881 20.797 1.00 86.06 73 GLY A C 1
ATOM 584 O O . GLY A 1 73 ? -2.203 4.801 21.274 1.00 86.06 73 GLY A O 1
ATOM 585 N N . VAL A 1 74 ? -2.701 6.719 20.188 1.00 90.00 74 VAL A N 1
ATOM 586 C CA . VAL A 1 74 ? -4.121 6.428 19.941 1.00 90.00 74 VAL A CA 1
ATOM 587 C C . VAL A 1 74 ? -4.256 5.661 18.629 1.00 90.00 74 VAL A C 1
ATOM 589 O O . VAL A 1 74 ? -3.700 6.087 17.617 1.00 90.00 74 VAL A O 1
ATOM 592 N N . LEU A 1 75 ? -4.970 4.535 18.661 1.00 93.25 75 LEU A N 1
ATOM 593 C CA . LEU A 1 75 ? -5.271 3.719 17.487 1.00 93.25 75 LEU A CA 1
ATOM 594 C C . LEU A 1 75 ? -6.613 4.150 16.888 1.00 93.25 75 LEU A C 1
ATOM 596 O O . LEU A 1 75 ? -7.616 4.185 17.600 1.00 93.25 75 LEU A O 1
ATOM 600 N N . THR A 1 76 ? -6.632 4.437 15.590 1.00 94.00 76 THR A N 1
ATOM 601 C CA . THR A 1 76 ? -7.828 4.891 14.875 1.00 94.00 76 THR A CA 1
ATOM 602 C C . THR A 1 76 ? -7.997 4.104 13.570 1.00 94.00 76 THR A C 1
ATOM 604 O O . THR A 1 76 ? -7.098 4.149 12.727 1.00 94.00 76 THR A O 1
ATOM 607 N N . PRO A 1 77 ? -9.113 3.378 13.388 1.00 95.56 77 PRO A N 1
ATOM 608 C CA . PRO A 1 77 ? -9.478 2.760 12.116 1.00 95.56 77 PRO A CA 1
ATOM 609 C C . PRO A 1 77 ? -10.103 3.780 11.151 1.00 95.56 77 PRO A C 1
ATOM 611 O O . PRO A 1 77 ? -10.840 4.669 11.576 1.00 95.56 77 PRO A O 1
ATOM 614 N N . VAL A 1 78 ? -9.835 3.643 9.849 1.00 94.75 78 VAL A N 1
ATOM 615 C CA . VAL A 1 78 ? -10.403 4.498 8.790 1.00 94.75 78 VAL A CA 1
ATOM 616 C C . VAL A 1 78 ? -10.719 3.670 7.540 1.00 94.75 78 VAL A C 1
ATOM 618 O O . VAL A 1 78 ? -9.921 2.818 7.145 1.00 94.75 78 VAL A O 1
ATOM 621 N N . LEU A 1 79 ? -11.860 3.932 6.893 1.00 94.50 79 LEU A N 1
ATOM 622 C CA . LEU A 1 79 ? -12.248 3.297 5.626 1.00 94.50 79 LEU A CA 1
ATOM 623 C C . LEU A 1 79 ? -11.709 4.094 4.436 1.00 94.50 79 LEU A C 1
ATOM 625 O O . LEU A 1 79 ? -12.375 4.986 3.913 1.00 94.50 79 LEU A O 1
ATOM 629 N N . GLY A 1 80 ? -10.486 3.781 4.020 1.00 91.12 80 GLY A N 1
ATOM 630 C CA . GLY A 1 80 ? -9.813 4.436 2.899 1.00 91.12 80 GLY A CA 1
ATOM 631 C C . GLY A 1 80 ? -8.423 4.951 3.253 1.00 91.12 80 GLY A C 1
ATOM 632 O O . GLY A 1 80 ? -7.967 4.846 4.392 1.00 91.12 80 GLY A O 1
ATOM 633 N N . PHE A 1 81 ? -7.733 5.498 2.252 1.00 86.56 81 PHE A N 1
ATOM 634 C CA . PHE A 1 81 ? -6.385 6.022 2.443 1.00 86.56 81 PHE A CA 1
ATOM 635 C C . PHE A 1 81 ? -6.425 7.390 3.136 1.00 86.56 81 PHE A C 1
ATOM 637 O O . PHE A 1 81 ? -7.045 8.321 2.615 1.00 86.56 81 PHE A O 1
ATOM 644 N N . PRO A 1 82 ? -5.759 7.543 4.291 1.00 84.88 82 PRO A N 1
ATOM 645 C CA . PRO A 1 82 ? -5.689 8.823 4.977 1.00 84.88 82 PRO A CA 1
ATOM 646 C C . PRO A 1 82 ? -4.813 9.804 4.195 1.00 84.88 82 PRO A C 1
ATOM 648 O O . PRO A 1 82 ? -3.749 9.451 3.693 1.00 84.88 82 PRO A O 1
ATOM 651 N N . THR A 1 83 ? -5.222 11.069 4.150 1.00 77.06 83 THR A N 1
ATOM 652 C CA . THR A 1 83 ? -4.478 12.133 3.455 1.00 77.06 83 THR A CA 1
ATOM 653 C C . THR A 1 83 ? -3.292 12.672 4.261 1.00 77.06 83 THR A C 1
ATOM 655 O O . THR A 1 83 ? -2.439 13.360 3.709 1.00 77.06 83 THR A O 1
ATOM 658 N N . ASN A 1 84 ? -3.213 12.380 5.563 1.00 70.31 84 ASN A N 1
ATOM 659 C CA . ASN A 1 84 ? -2.245 12.983 6.483 1.00 70.31 84 ASN A CA 1
ATOM 660 C C . ASN A 1 84 ? -1.694 12.000 7.535 1.00 70.31 84 ASN A C 1
ATOM 662 O O . ASN A 1 84 ? -1.528 12.358 8.706 1.00 70.31 84 ASN A O 1
ATOM 666 N N . ALA A 1 85 ? -1.385 10.763 7.134 1.00 76.75 85 ALA A N 1
ATOM 667 C CA . ALA A 1 85 ? -0.742 9.797 8.022 1.00 76.75 85 ALA A CA 1
ATOM 668 C C . ALA A 1 85 ? 0.626 10.315 8.506 1.00 76.75 85 ALA A C 1
ATOM 670 O O . ALA A 1 85 ? 1.570 10.466 7.737 1.00 76.75 85 ALA A O 1
ATOM 671 N N . LYS A 1 86 ? 0.739 10.592 9.810 1.00 76.75 86 LYS A N 1
ATOM 672 C CA . LYS A 1 86 ? 1.979 11.101 10.431 1.00 76.75 86 LYS A CA 1
ATOM 673 C C . LYS A 1 86 ? 2.942 9.997 10.873 1.00 76.75 86 LYS A C 1
ATOM 675 O O . LYS A 1 86 ? 4.073 10.292 11.247 1.00 76.75 86 LYS A O 1
ATOM 680 N N . GLY A 1 87 ? 2.494 8.746 10.877 1.00 83.88 87 GLY A N 1
ATOM 681 C CA . GLY A 1 87 ? 3.262 7.596 11.343 1.00 83.88 87 GLY A CA 1
ATOM 682 C C . GLY A 1 87 ? 3.019 6.361 10.485 1.00 83.88 87 GLY A C 1
ATOM 683 O O . GLY A 1 87 ? 2.223 6.395 9.547 1.00 83.88 87 GLY A O 1
ATOM 684 N N . LYS A 1 88 ? 3.714 5.273 10.829 1.00 87.56 88 LYS A N 1
ATOM 685 C CA . LYS A 1 88 ? 3.490 3.953 10.234 1.00 87.56 88 LYS A CA 1
ATOM 686 C C . LYS A 1 88 ? 2.022 3.555 10.417 1.00 87.56 88 LYS A C 1
ATOM 688 O O . LYS A 1 88 ? 1.479 3.682 11.516 1.00 87.56 88 LYS A O 1
ATOM 693 N N . SER A 1 89 ? 1.408 3.068 9.349 1.00 92.06 89 SER A N 1
ATOM 694 C CA . SER A 1 89 ? 0.034 2.570 9.353 1.00 92.06 89 SER A CA 1
ATOM 695 C C . SER A 1 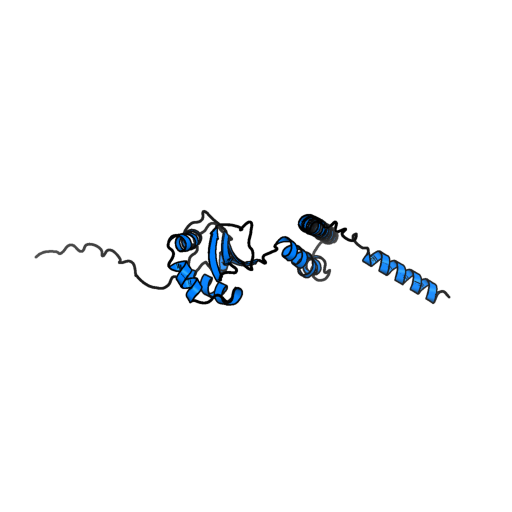89 ? -0.011 1.164 8.774 1.00 92.06 89 SER A C 1
ATOM 697 O O . SER A 1 89 ? 0.850 0.800 7.976 1.00 92.06 89 SER A O 1
ATOM 699 N N . SER A 1 90 ? -0.996 0.379 9.192 1.00 94.81 90 SER A N 1
ATOM 700 C CA . SER A 1 90 ? -1.231 -0.960 8.649 1.00 94.81 90 SER A CA 1
ATOM 701 C C . SER A 1 90 ? -2.545 -0.958 7.886 1.00 94.81 90 SER A C 1
ATOM 703 O O . SER A 1 90 ? -3.544 -0.445 8.388 1.00 94.81 90 SER A O 1
ATOM 705 N N . TYR A 1 91 ? -2.556 -1.508 6.679 1.00 95.00 91 TYR A N 1
ATOM 706 C CA . TYR A 1 91 ? -3.733 -1.555 5.821 1.00 95.00 91 TYR A CA 1
ATOM 707 C C . TYR A 1 91 ? -4.219 -2.987 5.618 1.00 95.00 91 TYR A C 1
ATOM 709 O O . TYR A 1 91 ? -3.446 -3.943 5.655 1.00 95.00 91 TYR A O 1
ATOM 717 N N . PHE A 1 92 ? -5.512 -3.107 5.340 1.00 96.00 92 PHE A N 1
ATOM 718 C CA . PHE A 1 92 ? -6.200 -4.329 4.958 1.00 96.00 92 PHE A CA 1
ATOM 719 C C . PHE A 1 92 ? -7.065 -4.003 3.739 1.00 96.00 92 PHE A C 1
ATOM 721 O O . PHE A 1 92 ? -8.003 -3.210 3.817 1.00 96.00 92 PHE A O 1
ATOM 728 N N . ILE A 1 93 ? -6.715 -4.579 2.593 1.00 95.62 93 ILE A N 1
ATOM 729 C CA . ILE A 1 93 ? -7.372 -4.367 1.306 1.00 95.62 93 ILE A CA 1
ATOM 730 C C . ILE A 1 93 ? -8.069 -5.656 0.896 1.00 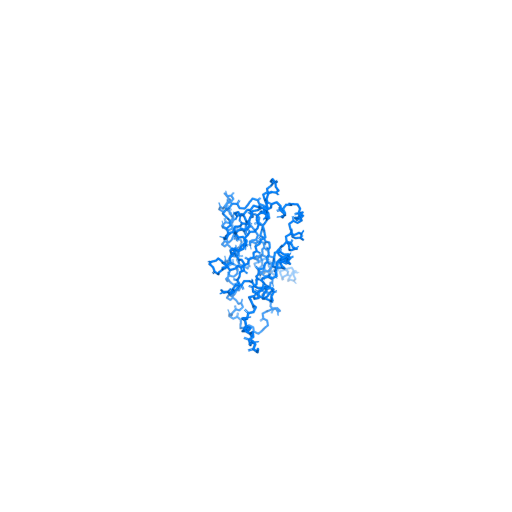95.62 93 ILE A C 1
ATOM 732 O O . ILE A 1 93 ? -7.479 -6.734 0.894 1.00 95.62 93 ILE A O 1
ATOM 736 N N . ARG A 1 94 ? -9.331 -5.545 0.507 1.00 93.69 94 ARG A N 1
ATOM 737 C CA . ARG A 1 94 ? -10.144 -6.662 0.049 1.00 93.69 94 ARG A CA 1
ATOM 738 C C . ARG A 1 94 ? -9.952 -6.908 -1.447 1.00 93.69 94 ARG A C 1
ATOM 740 O O . ARG A 1 94 ? -10.107 -5.989 -2.247 1.00 93.69 94 ARG A O 1
ATOM 747 N N . LYS A 1 95 ? -9.666 -8.158 -1.829 1.00 93.00 95 LYS A N 1
ATOM 748 C CA . LYS A 1 95 ? -9.497 -8.567 -3.237 1.00 93.00 95 LYS A CA 1
ATOM 749 C C . LYS A 1 95 ? -10.825 -8.704 -3.987 1.00 93.00 95 LYS A C 1
ATOM 751 O O . LYS A 1 95 ? -10.900 -8.357 -5.162 1.00 93.00 95 LYS A O 1
ATOM 756 N N . ARG A 1 96 ? -11.865 -9.228 -3.326 1.00 91.19 96 ARG A N 1
ATOM 757 C CA . ARG A 1 96 ? -13.200 -9.504 -3.899 1.00 91.19 96 ARG A CA 1
ATOM 758 C C . ARG A 1 96 ? -14.295 -8.830 -3.072 1.00 91.19 96 ARG A C 1
ATOM 760 O O . ARG A 1 96 ? -14.117 -8.626 -1.879 1.00 91.19 96 ARG A O 1
ATOM 767 N N . LYS A 1 97 ? -15.444 -8.497 -3.668 1.00 89.06 97 LYS A N 1
ATOM 768 C CA . LYS A 1 97 ? -16.581 -7.868 -2.959 1.00 89.06 97 LYS A CA 1
ATOM 769 C C . LYS A 1 97 ? -17.404 -8.890 -2.160 1.00 89.06 97 LYS A C 1
ATOM 771 O O . LYS A 1 97 ? -18.594 -9.058 -2.395 1.00 89.06 97 LYS A O 1
ATOM 776 N N . GLU A 1 98 ? -16.767 -9.556 -1.207 1.00 90.25 98 GLU A N 1
ATOM 777 C CA . GLU A 1 98 ? -17.364 -10.590 -0.349 1.00 90.25 98 GLU A CA 1
ATOM 778 C C . GLU A 1 98 ? -17.182 -10.203 1.126 1.00 90.25 98 GLU A C 1
ATOM 780 O O . GLU A 1 98 ? -16.149 -9.614 1.446 1.00 90.25 98 GLU A O 1
ATOM 785 N N . PRO A 1 99 ? -18.140 -10.460 2.033 1.00 89.25 99 PRO A N 1
ATOM 786 C CA . PRO A 1 99 ? -17.934 -10.252 3.468 1.00 89.25 99 PRO A CA 1
ATOM 787 C C . PRO A 1 99 ? -16.738 -11.056 3.994 1.00 89.25 99 PRO A C 1
ATOM 789 O O . PRO A 1 99 ? -16.455 -12.156 3.512 1.00 89.25 99 PRO A O 1
ATOM 792 N N . VAL A 1 100 ? -16.038 -10.519 4.991 1.00 90.50 100 VAL A N 1
ATOM 793 C CA . VAL A 1 100 ? -14.900 -11.204 5.612 1.00 90.50 100 VAL A CA 1
ATOM 794 C C . VAL A 1 100 ? -15.433 -12.217 6.622 1.00 90.50 100 VAL A C 1
ATOM 796 O O . VAL A 1 100 ? -16.045 -11.845 7.628 1.00 90.50 100 VAL A O 1
ATOM 799 N N . THR A 1 101 ? -15.193 -13.498 6.359 1.00 90.00 101 THR A N 1
ATOM 800 C CA . THR A 1 101 ? -15.502 -14.618 7.256 1.00 90.00 101 THR A CA 1
ATOM 801 C C . THR A 1 101 ? -14.213 -15.179 7.853 1.00 90.00 101 THR A C 1
ATOM 803 O O . THR A 1 101 ? -13.111 -14.761 7.495 1.00 90.00 101 THR A O 1
ATOM 806 N N . LYS A 1 102 ? -14.333 -16.117 8.794 1.00 87.94 102 LYS A N 1
ATOM 807 C CA . LYS A 1 102 ? -13.176 -16.741 9.450 1.00 87.94 102 LYS A CA 1
ATOM 808 C C . LYS A 1 102 ? -12.355 -17.584 8.466 1.00 87.94 102 LYS A C 1
ATOM 810 O O . LYS A 1 102 ? -11.130 -17.606 8.520 1.00 87.94 102 LYS A O 1
ATOM 815 N N . GLU A 1 103 ? -13.029 -18.215 7.512 1.00 89.00 103 GLU A N 1
ATOM 816 C CA . GLU A 1 103 ? -12.446 -19.163 6.563 1.00 89.00 103 GLU A CA 1
ATOM 817 C C . GLU A 1 103 ? -11.772 -18.456 5.381 1.00 89.00 103 GLU A C 1
ATOM 819 O O . GLU A 1 103 ? -10.760 -18.929 4.864 1.00 89.00 103 GLU A O 1
ATOM 824 N N . ASN A 1 104 ? -12.315 -17.312 4.944 1.00 91.06 104 ASN A N 1
ATOM 825 C CA . ASN A 1 104 ? -11.854 -16.625 3.735 1.00 91.06 104 ASN A CA 1
ATOM 826 C C . ASN A 1 104 ? -10.781 -15.556 3.990 1.00 91.06 104 ASN A C 1
ATOM 828 O O . ASN A 1 104 ? -10.203 -15.040 3.036 1.00 91.06 104 ASN A O 1
ATOM 832 N N . LEU A 1 105 ? -10.477 -15.240 5.251 1.00 88.25 105 LEU A N 1
ATOM 833 C CA . LEU A 1 105 ? -9.721 -14.048 5.628 1.00 88.25 105 LEU A CA 1
ATOM 834 C C . LEU A 1 105 ? -8.345 -13.956 4.946 1.00 88.25 105 LEU A C 1
ATOM 836 O O . LEU A 1 105 ? -7.992 -12.917 4.385 1.00 88.25 105 LEU A O 1
ATOM 840 N N . ARG A 1 106 ? -7.583 -15.056 4.946 1.00 87.50 106 ARG A N 1
ATOM 841 C CA . ARG A 1 106 ? -6.222 -15.106 4.377 1.00 87.50 106 ARG A CA 1
ATOM 842 C C . ARG A 1 106 ? -6.196 -15.065 2.849 1.00 87.50 106 ARG A C 1
ATOM 844 O O . ARG A 1 106 ? -5.231 -14.569 2.275 1.00 87.50 106 ARG A O 1
ATOM 851 N N . ASP A 1 107 ? -7.227 -15.591 2.194 1.00 92.12 107 ASP A N 1
ATOM 852 C CA . ASP A 1 107 ? -7.324 -15.559 0.731 1.00 92.12 107 ASP A CA 1
ATOM 853 C C . ASP A 1 107 ? -7.890 -14.219 0.244 1.00 92.12 107 ASP A C 1
ATOM 855 O O . ASP A 1 107 ? -7.406 -13.644 -0.732 1.00 92.12 107 ASP A O 1
ATOM 859 N N . LEU A 1 108 ? -8.875 -13.680 0.963 1.00 93.12 108 LEU A N 1
ATOM 860 C CA . LEU A 1 108 ? -9.628 -12.492 0.581 1.00 93.12 108 LEU A CA 1
ATOM 861 C C . LEU A 1 108 ? -8.870 -11.183 0.833 1.00 93.12 108 LEU A C 1
ATOM 863 O O . LEU A 1 108 ? -9.058 -10.227 0.074 1.00 93.12 108 LEU A O 1
ATOM 867 N N . LEU A 1 109 ? -8.043 -11.112 1.881 1.00 94.62 109 LEU A N 1
ATOM 868 C CA . LEU A 1 109 ? -7.367 -9.879 2.285 1.00 94.62 109 LEU A CA 1
ATOM 869 C C . LEU A 1 109 ? -5.912 -9.821 1.806 1.00 94.62 109 LEU A C 1
ATOM 871 O O . LEU A 1 109 ? -5.162 -10.791 1.866 1.00 94.62 109 LEU A O 1
ATOM 875 N N . ILE A 1 110 ? -5.506 -8.635 1.363 1.00 94.88 110 ILE A N 1
ATOM 876 C CA . ILE A 1 110 ? -4.112 -8.212 1.237 1.00 94.88 110 ILE A CA 1
ATOM 877 C C . ILE A 1 110 ? -3.858 -7.266 2.396 1.00 94.88 110 ILE A C 1
ATOM 879 O O . ILE A 1 110 ? -4.524 -6.240 2.513 1.00 94.88 110 ILE A O 1
ATOM 883 N N . PHE A 1 111 ? -2.909 -7.598 3.253 1.00 94.25 111 PHE A N 1
ATOM 884 C CA . PHE A 1 111 ? -2.557 -6.772 4.395 1.00 94.25 111 PHE A CA 1
ATOM 885 C C . PHE A 1 111 ? -1.075 -6.434 4.353 1.00 94.25 111 PHE A C 1
ATOM 887 O O . PHE A 1 111 ? -0.260 -7.196 3.830 1.00 94.25 111 PHE A O 1
ATOM 894 N N . GLY A 1 112 ? -0.739 -5.266 4.876 1.00 94.00 112 GLY A N 1
ATOM 895 C CA . GLY A 1 112 ? 0.606 -4.734 4.792 1.00 94.00 112 GLY A CA 1
ATOM 896 C C . GLY A 1 112 ? 0.762 -3.473 5.617 1.00 94.00 112 GLY A C 1
ATOM 897 O O . GLY A 1 112 ? -0.188 -2.977 6.226 1.00 94.00 112 GLY A O 1
ATOM 898 N N . ASP A 1 113 ? 1.974 -2.942 5.597 1.00 91.81 113 ASP A N 1
ATOM 899 C CA . ASP A 1 113 ? 2.297 -1.673 6.225 1.00 91.81 11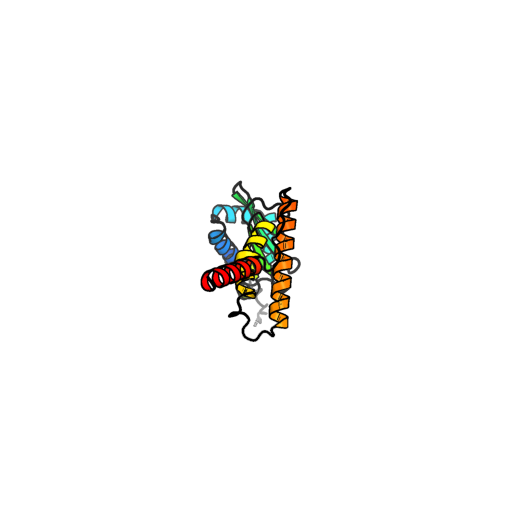3 ASP A CA 1
ATOM 900 C C . ASP A 1 113 ? 2.554 -0.605 5.174 1.00 91.81 113 ASP A C 1
ATOM 902 O O . ASP A 1 113 ? 3.021 -0.900 4.076 1.00 91.81 113 ASP A O 1
ATOM 906 N N . MET A 1 114 ? 2.265 0.637 5.540 1.00 88.56 114 MET A N 1
ATOM 907 C CA . MET A 1 114 ? 2.564 1.821 4.751 1.00 88.56 114 MET A CA 1
ATOM 908 C C . MET A 1 114 ? 3.333 2.821 5.615 1.00 88.56 114 MET A C 1
ATOM 910 O O . MET A 1 114 ? 2.951 3.123 6.758 1.00 88.56 114 MET A O 1
ATOM 914 N N . ALA A 1 115 ? 4.429 3.334 5.063 1.00 87.06 115 ALA A N 1
ATOM 915 C CA . ALA A 1 115 ? 5.225 4.387 5.664 1.00 87.06 115 ALA A CA 1
ATOM 916 C C . ALA A 1 115 ? 4.471 5.734 5.622 1.00 87.06 115 ALA A C 1
ATOM 918 O O . ALA A 1 115 ? 3.624 5.960 4.759 1.00 87.06 115 ALA A O 1
ATOM 919 N N . PRO A 1 116 ? 4.803 6.694 6.505 1.00 84.88 116 PRO A N 1
ATOM 920 C CA . PRO A 1 116 ? 4.160 8.014 6.510 1.00 84.88 116 PRO A CA 1
ATOM 921 C C . PRO A 1 116 ? 4.421 8.839 5.236 1.00 84.88 116 PRO A C 1
ATOM 923 O O . PRO A 1 116 ? 3.769 9.856 5.014 1.00 84.88 116 PRO A O 1
ATOM 926 N N . ARG A 1 117 ? 5.395 8.439 4.408 1.00 88.19 117 ARG A N 1
ATOM 927 C CA . ARG A 1 117 ? 5.774 9.121 3.165 1.00 88.19 117 ARG A CA 1
ATOM 928 C C . ARG A 1 117 ? 5.652 8.154 1.981 1.00 88.19 117 ARG A C 1
ATOM 930 O O . ARG A 1 117 ? 6.661 7.592 1.556 1.00 88.19 117 ARG A O 1
ATOM 937 N N . PRO A 1 118 ? 4.441 7.967 1.431 1.00 88.25 118 PRO A N 1
ATOM 938 C CA . PRO A 1 118 ? 4.178 6.931 0.431 1.00 88.25 118 PRO A CA 1
ATOM 939 C C . PRO A 1 118 ? 4.948 7.141 -0.880 1.00 88.25 118 PRO A C 1
ATOM 941 O O . PRO A 1 118 ? 5.348 6.174 -1.515 1.00 88.25 118 PRO A O 1
ATOM 944 N N . VAL A 1 119 ? 5.209 8.391 -1.280 1.00 89.88 119 VAL A N 1
ATOM 945 C CA . VAL A 1 119 ? 5.990 8.685 -2.497 1.00 89.88 119 VAL A CA 1
ATOM 946 C C . VAL A 1 119 ? 7.465 8.316 -2.323 1.00 89.88 119 VAL A C 1
ATOM 948 O O . VAL A 1 119 ? 8.075 7.777 -3.243 1.00 89.88 119 VAL A O 1
ATOM 951 N N . GLU A 1 120 ? 8.040 8.564 -1.143 1.00 89.25 120 GLU A N 1
ATOM 952 C CA . GLU A 1 120 ? 9.422 8.165 -0.850 1.00 89.25 120 GLU A CA 1
ATOM 953 C C . GLU A 1 120 ? 9.544 6.640 -0.766 1.00 89.25 120 GLU A C 1
ATOM 955 O O . GLU A 1 120 ? 10.476 6.072 -1.330 1.00 89.25 120 GLU A O 1
ATOM 960 N N . GLU A 1 121 ? 8.578 5.978 -0.126 1.00 91.12 121 GLU A N 1
ATOM 961 C CA . GLU A 1 121 ? 8.504 4.516 -0.057 1.00 91.12 121 GLU A CA 1
ATOM 962 C C . GLU A 1 121 ? 8.377 3.888 -1.450 1.00 91.12 121 GLU A C 1
ATOM 964 O O . GLU A 1 121 ? 9.136 2.982 -1.788 1.00 91.12 121 GLU A O 1
ATOM 969 N N . LEU A 1 122 ? 7.488 4.414 -2.299 1.00 92.62 122 LEU A N 1
ATOM 970 C CA . LEU A 1 122 ? 7.319 3.933 -3.668 1.00 92.62 122 LEU A CA 1
ATOM 971 C C . LEU A 1 122 ? 8.587 4.122 -4.511 1.00 92.62 122 LEU A C 1
ATOM 973 O O . LEU A 1 122 ? 8.943 3.225 -5.271 1.00 92.62 122 LEU A O 1
ATOM 977 N N . ALA A 1 123 ? 9.295 5.246 -4.362 1.00 91.38 123 ALA A N 1
ATOM 978 C CA . ALA A 1 123 ? 10.560 5.473 -5.061 1.00 91.38 123 ALA A CA 1
ATOM 979 C C . ALA A 1 123 ? 11.615 4.417 -4.686 1.00 91.38 123 ALA A C 1
ATOM 981 O O . ALA A 1 123 ? 12.276 3.869 -5.567 1.00 91.38 123 ALA A O 1
ATOM 982 N N . VAL A 1 124 ? 11.726 4.085 -3.395 1.00 92.25 124 VAL A N 1
ATOM 983 C CA . VAL A 1 124 ? 12.631 3.028 -2.917 1.00 92.25 124 VAL A CA 1
ATOM 984 C C . VAL A 1 124 ? 12.193 1.655 -3.428 1.00 92.25 124 VAL A C 1
ATOM 986 O O . VAL A 1 124 ? 13.031 0.886 -3.884 1.00 92.25 124 VAL A O 1
ATOM 989 N N . LEU A 1 125 ? 10.894 1.341 -3.417 1.00 93.94 125 LEU A N 1
ATOM 990 C CA . LEU A 1 125 ? 10.383 0.069 -3.945 1.00 93.94 125 LEU A CA 1
ATOM 991 C C . LEU A 1 125 ? 10.665 -0.096 -5.441 1.00 93.94 125 LEU A C 1
ATOM 993 O O . LEU A 1 125 ? 11.047 -1.182 -5.880 1.00 93.94 125 LEU A O 1
ATOM 997 N N . VAL A 1 126 ? 10.499 0.966 -6.230 1.00 93.44 126 VAL A N 1
ATOM 998 C CA . VAL A 1 126 ? 10.832 0.931 -7.657 1.00 93.44 126 VAL A CA 1
ATOM 999 C C . VAL A 1 126 ? 12.313 0.644 -7.849 1.00 93.44 126 VAL A C 1
ATOM 1001 O O . VAL A 1 126 ? 12.642 -0.285 -8.581 1.00 93.44 126 VAL A O 1
ATOM 1004 N N . ASP A 1 127 ? 13.190 1.358 -7.152 1.00 89.88 127 ASP A N 1
ATOM 1005 C CA . ASP A 1 127 ? 14.636 1.243 -7.342 1.00 89.88 127 ASP A CA 1
ATOM 1006 C C . ASP A 1 127 ? 15.249 -0.048 -6.797 1.00 89.88 127 ASP A C 1
ATOM 1008 O O . ASP A 1 127 ? 16.074 -0.665 -7.472 1.00 89.88 127 ASP A O 1
ATOM 1012 N N . GLU A 1 128 ? 14.837 -0.477 -5.609 1.00 92.31 128 GLU A N 1
ATOM 1013 C CA . GLU A 1 128 ? 15.464 -1.595 -4.898 1.00 92.31 128 GLU A CA 1
ATOM 1014 C C . GLU A 1 128 ? 14.773 -2.936 -5.169 1.00 92.31 128 GLU A C 1
ATOM 1016 O O . GLU A 1 128 ? 15.396 -3.989 -5.043 1.00 92.31 128 GLU A O 1
ATOM 1021 N N . VAL A 1 129 ? 13.489 -2.929 -5.552 1.00 93.88 129 VAL A N 1
ATOM 1022 C CA . VAL A 1 129 ? 12.706 -4.160 -5.749 1.00 93.88 129 VAL A CA 1
ATOM 1023 C C . VAL A 1 129 ? 12.304 -4.329 -7.206 1.00 93.88 129 VAL A C 1
ATOM 1025 O O . VAL A 1 129 ? 12.702 -5.305 -7.840 1.00 93.88 129 VAL A O 1
ATOM 1028 N N . PHE A 1 130 ? 11.536 -3.397 -7.775 1.00 93.31 130 PHE A N 1
ATOM 1029 C CA . PHE A 1 130 ? 10.966 -3.604 -9.111 1.00 93.31 130 PHE A CA 1
ATOM 1030 C C . PHE A 1 130 ? 12.015 -3.539 -10.221 1.00 93.31 130 PHE A C 1
ATOM 1032 O O . PHE A 1 130 ? 11.963 -4.350 -11.145 1.00 93.31 130 PHE A O 1
ATOM 1039 N N . MET A 1 131 ? 12.994 -2.639 -10.120 1.00 90.88 131 MET A N 1
ATOM 1040 C CA . MET A 1 131 ? 14.106 -2.530 -11.067 1.00 90.88 131 MET A CA 1
ATOM 1041 C C . MET A 1 131 ? 14.894 -3.843 -11.197 1.00 90.88 131 MET A C 1
ATOM 1043 O O . MET A 1 131 ? 14.943 -4.382 -12.307 1.00 90.88 131 MET A O 1
ATOM 1047 N N . PRO A 1 132 ? 15.480 -4.417 -10.127 1.00 91.38 132 PRO A N 1
ATOM 1048 C CA . PRO A 1 132 ? 16.190 -5.688 -10.249 1.00 91.38 132 PRO A CA 1
ATOM 1049 C C . PRO A 1 132 ? 15.255 -6.856 -10.576 1.00 91.38 132 PRO A C 1
ATOM 1051 O O . PRO A 1 132 ? 15.669 -7.784 -11.267 1.00 91.38 132 PRO A O 1
ATOM 1054 N N . LEU A 1 133 ? 13.994 -6.823 -10.138 1.00 93.25 133 LEU A N 1
ATOM 1055 C CA . LEU A 1 133 ? 13.051 -7.906 -10.409 1.00 93.25 133 LEU A CA 1
ATOM 1056 C C . LEU A 1 133 ? 12.661 -7.978 -11.891 1.00 93.25 133 LEU A C 1
ATOM 1058 O O . LEU A 1 133 ? 12.673 -9.069 -12.458 1.00 93.25 133 LEU A O 1
ATOM 1062 N N . LEU A 1 134 ? 12.367 -6.837 -12.521 1.00 91.69 134 LEU A N 1
ATOM 1063 C CA . LEU A 1 134 ? 11.826 -6.768 -13.883 1.00 91.69 134 LEU A CA 1
ATOM 1064 C C . LEU A 1 134 ? 12.886 -6.565 -14.970 1.00 91.69 134 LEU A C 1
ATOM 1066 O O . LEU A 1 134 ? 12.629 -6.920 -16.116 1.00 91.69 134 LEU A O 1
ATOM 1070 N N . VAL A 1 135 ? 14.054 -5.994 -14.651 1.00 89.12 135 VAL A N 1
ATOM 1071 C CA . VAL A 1 135 ? 15.108 -5.682 -15.643 1.00 89.12 135 VAL A CA 1
ATOM 1072 C C . VAL A 1 135 ? 16.206 -6.751 -15.685 1.00 89.12 135 VAL A C 1
ATOM 1074 O O . VAL A 1 135 ? 17.017 -6.760 -16.611 1.00 89.12 135 VAL A O 1
ATOM 1077 N N . ASN A 1 136 ? 16.247 -7.671 -14.716 1.00 89.44 136 ASN A N 1
ATOM 1078 C CA . ASN A 1 136 ? 17.222 -8.759 -14.714 1.00 89.44 136 ASN A CA 1
ATOM 1079 C C . ASN A 1 136 ? 16.951 -9.746 -15.870 1.00 89.44 136 ASN A C 1
ATOM 1081 O O . ASN A 1 136 ? 15.891 -10.377 -15.881 1.00 89.44 136 ASN A O 1
ATOM 1085 N N . PRO A 1 137 ? 17.913 -9.966 -16.790 1.00 86.94 137 PRO A N 1
ATOM 1086 C CA . PRO A 1 137 ? 17.747 -10.892 -17.911 1.00 86.94 137 PRO A CA 1
ATOM 1087 C C . PRO A 1 137 ? 17.399 -12.325 -17.493 1.00 86.94 137 PRO A C 1
ATOM 1089 O O . PRO A 1 137 ? 16.698 -13.024 -18.220 1.00 86.94 137 PRO A O 1
ATOM 1092 N N . VAL A 1 138 ? 17.849 -12.766 -16.311 1.00 90.81 138 VAL A N 1
ATOM 1093 C CA . VAL A 1 138 ? 17.532 -14.104 -15.781 1.00 90.81 138 VAL A CA 1
ATOM 1094 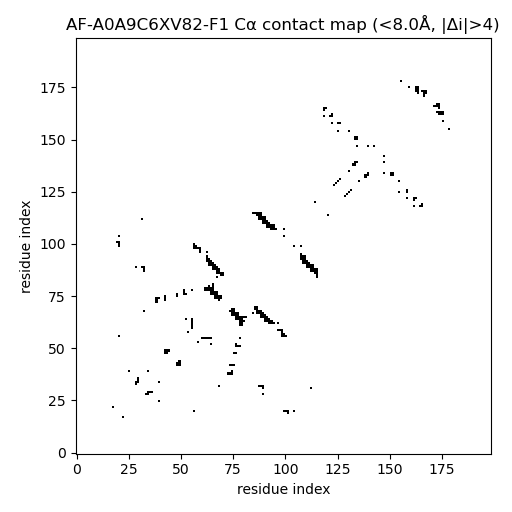C C . VAL A 1 138 ? 16.035 -14.241 -15.489 1.00 90.81 138 VAL A C 1
ATOM 1096 O O . VAL A 1 138 ? 15.443 -15.283 -15.771 1.00 90.81 138 VAL A O 1
ATOM 1099 N N . ASN A 1 139 ? 15.410 -13.174 -14.986 1.00 89.94 139 ASN A N 1
ATOM 1100 C CA . ASN A 1 139 ? 13.984 -13.140 -14.659 1.00 89.94 139 ASN A CA 1
ATOM 1101 C C . ASN A 1 139 ? 13.102 -12.940 -15.901 1.00 89.94 139 ASN A C 1
ATOM 1103 O O . ASN A 1 139 ? 11.911 -13.228 -15.866 1.00 89.94 139 ASN A O 1
ATOM 1107 N N . GLN A 1 140 ? 13.689 -12.493 -17.012 1.00 90.38 140 GLN A N 1
ATOM 1108 C CA . GLN A 1 140 ? 13.018 -12.279 -18.298 1.00 90.38 140 GLN A CA 1
ATOM 1109 C C . GLN A 1 140 ? 13.046 -13.528 -19.195 1.00 90.38 140 GLN A C 1
ATOM 1111 O O . GLN A 1 140 ? 12.815 -13.451 -20.404 1.00 90.38 140 GLN A O 1
ATOM 1116 N N . ARG A 1 141 ? 13.344 -14.708 -18.637 1.00 89.19 141 ARG A N 1
ATOM 1117 C CA . ARG A 1 141 ? 13.374 -15.952 -19.408 1.00 89.19 141 ARG A CA 1
ATOM 1118 C C . ARG A 1 141 ? 11.995 -16.226 -20.020 1.00 89.19 141 ARG A C 1
ATOM 1120 O O . ARG A 1 141 ? 11.010 -16.384 -19.309 1.00 89.19 141 ARG A O 1
ATOM 1127 N N . GLY A 1 142 ? 11.947 -16.319 -21.348 1.00 89.44 142 GLY A N 1
ATOM 1128 C CA . GLY A 1 142 ? 10.711 -16.539 -22.108 1.00 89.44 142 GLY A CA 1
ATOM 1129 C C . GLY A 1 142 ? 10.018 -15.257 -22.575 1.00 89.44 142 GLY A C 1
ATOM 1130 O O . GLY A 1 142 ? 9.022 -15.345 -23.288 1.00 89.44 142 GLY A O 1
ATOM 1131 N N . TRP A 1 143 ? 10.538 -14.077 -22.227 1.00 92.50 143 TRP A N 1
ATOM 1132 C CA . TRP A 1 143 ? 10.017 -12.814 -22.742 1.00 92.50 143 TRP A CA 1
ATOM 1133 C C . TRP A 1 143 ? 10.611 -12.528 -24.127 1.00 92.50 143 TRP A C 1
ATOM 1135 O O . TRP A 1 143 ? 11.827 -12.648 -24.305 1.00 92.50 143 TRP A O 1
ATOM 1145 N N . PRO A 1 144 ? 9.799 -12.110 -25.114 1.00 95.00 144 PRO A N 1
ATOM 1146 C CA . PRO A 1 144 ? 10.324 -11.537 -26.346 1.00 95.00 144 PRO A CA 1
ATOM 1147 C C . PRO A 1 144 ? 11.186 -10.307 -26.041 1.00 95.00 144 PRO A C 1
ATOM 1149 O O . PRO A 1 144 ? 10.858 -9.521 -25.150 1.00 95.00 144 PRO A O 1
ATOM 1152 N N . THR A 1 145 ? 12.253 -10.096 -26.814 1.00 89.69 145 THR A N 1
ATOM 1153 C CA . THR A 1 145 ? 13.181 -8.964 -26.628 1.00 89.69 145 THR A CA 1
ATOM 1154 C C . THR A 1 145 ? 12.461 -7.619 -26.618 1.00 89.69 145 THR A C 1
ATOM 1156 O O . THR A 1 145 ? 12.714 -6.795 -25.745 1.00 89.69 145 THR A O 1
ATOM 1159 N N . VAL A 1 146 ? 11.490 -7.441 -27.515 1.00 93.94 146 VAL A N 1
ATOM 1160 C CA . VAL A 1 146 ? 10.659 -6.231 -27.594 1.00 93.94 146 VAL A CA 1
ATOM 1161 C C . VAL A 1 146 ? 9.876 -5.958 -26.305 1.00 93.94 146 VAL A C 1
ATOM 1163 O O . VAL A 1 146 ? 9.765 -4.808 -25.896 1.00 93.94 146 VAL A O 1
ATOM 1166 N N . VAL A 1 147 ? 9.386 -6.999 -25.622 1.00 93.56 147 VAL A N 1
ATOM 1167 C CA . VAL A 1 147 ? 8.647 -6.858 -24.355 1.00 93.56 147 VAL A CA 1
ATOM 1168 C C . VAL A 1 147 ? 9.605 -6.509 -23.221 1.00 93.56 147 VAL A C 1
ATOM 1170 O O . VAL A 1 147 ? 9.321 -5.622 -22.422 1.00 93.56 147 VAL A O 1
ATOM 1173 N N . ALA A 1 148 ? 10.760 -7.173 -23.162 1.00 91.75 148 ALA A N 1
ATOM 1174 C CA . ALA A 1 148 ? 11.781 -6.887 -22.159 1.00 91.75 148 ALA A CA 1
ATOM 1175 C C . ALA A 1 148 ? 12.297 -5.441 -22.256 1.00 91.75 148 ALA A C 1
ATOM 1177 O O . ALA A 1 148 ? 12.475 -4.770 -21.236 1.00 91.75 148 ALA A O 1
ATOM 1178 N N . GLU A 1 149 ? 12.508 -4.941 -23.475 1.00 90.19 149 GLU A N 1
ATOM 1179 C CA . GLU A 1 149 ? 12.911 -3.556 -23.720 1.00 90.19 149 GLU A CA 1
ATOM 1180 C C . GLU A 1 149 ? 11.807 -2.552 -23.378 1.00 90.19 149 GLU A C 1
ATOM 1182 O O . GLU A 1 149 ? 12.097 -1.513 -22.777 1.00 90.19 149 GLU A O 1
ATOM 1187 N N . ASP A 1 150 ? 10.551 -2.866 -23.699 1.00 93.44 150 ASP A N 1
ATOM 1188 C CA . ASP A 1 150 ? 9.412 -1.998 -23.405 1.00 93.44 150 ASP A CA 1
ATOM 1189 C C . ASP A 1 150 ? 9.139 -1.884 -21.897 1.00 93.44 150 ASP A C 1
ATOM 1191 O O . ASP A 1 150 ? 9.060 -0.779 -21.358 1.00 93.44 150 ASP A O 1
ATOM 1195 N N . VAL A 1 151 ? 9.114 -3.011 -21.174 1.00 93.06 151 VAL A N 1
ATOM 1196 C CA . VAL A 1 151 ? 8.973 -3.023 -19.706 1.00 93.06 151 VAL A CA 1
ATOM 1197 C C . VAL A 1 151 ? 10.105 -2.242 -19.054 1.00 93.06 151 VAL A C 1
ATOM 1199 O O . VAL A 1 151 ? 9.870 -1.433 -18.155 1.00 93.06 151 VAL A O 1
ATOM 1202 N N . LYS A 1 152 ? 11.338 -2.432 -19.537 1.00 90.56 152 LYS A N 1
ATOM 1203 C CA . LYS A 1 152 ? 12.490 -1.664 -19.074 1.00 90.56 152 LYS A CA 1
ATOM 1204 C C . LYS A 1 152 ? 12.243 -0.167 -19.267 1.00 90.56 152 LYS A C 1
ATOM 1206 O O . LYS A 1 152 ? 12.367 0.590 -18.309 1.00 90.56 152 LYS A O 1
ATOM 1211 N N . LYS A 1 153 ? 11.862 0.267 -20.471 1.00 90.75 153 LYS A N 1
ATOM 1212 C CA . LYS A 1 153 ? 11.586 1.678 -20.776 1.00 90.75 153 LYS A CA 1
ATOM 1213 C C . LYS A 1 153 ? 10.504 2.265 -19.863 1.00 90.75 153 LYS A C 1
ATOM 1215 O O . LYS A 1 153 ? 10.728 3.336 -19.302 1.00 90.75 153 LYS A O 1
ATOM 1220 N N . HIS A 1 154 ? 9.381 1.570 -19.676 1.00 93.00 154 HIS A N 1
ATOM 1221 C CA . HIS A 1 154 ? 8.291 2.023 -18.807 1.00 93.00 154 HIS A CA 1
ATOM 1222 C C . HIS A 1 154 ? 8.712 2.142 -17.343 1.00 93.00 154 HIS A C 1
ATOM 1224 O O . HIS A 1 154 ? 8.386 3.132 -16.692 1.00 93.00 154 HIS A O 1
ATOM 1230 N N . LEU A 1 155 ? 9.483 1.182 -16.830 1.00 92.06 155 LEU A N 1
ATOM 1231 C CA . LEU A 1 155 ? 9.928 1.204 -15.440 1.00 92.06 155 LEU A CA 1
ATOM 1232 C C . LEU A 1 155 ? 10.894 2.360 -15.160 1.00 92.06 155 LEU A C 1
ATOM 1234 O O . LEU A 1 155 ? 10.806 3.017 -14.125 1.00 92.06 155 LEU A O 1
ATOM 1238 N N . TYR A 1 156 ? 11.780 2.659 -16.108 1.00 90.19 156 TYR A N 1
ATOM 1239 C CA . TYR A 1 156 ? 12.627 3.842 -16.008 1.00 90.19 156 TYR A CA 1
ATOM 1240 C C . TYR A 1 156 ? 11.849 5.150 -16.167 1.00 90.19 156 TYR A C 1
ATOM 1242 O O . TYR A 1 156 ? 12.192 6.119 -15.498 1.00 90.19 156 TYR A O 1
ATOM 1250 N N . GLY A 1 157 ? 10.811 5.186 -17.008 1.00 91.25 157 GLY A N 1
ATOM 1251 C CA . GLY A 1 157 ? 9.889 6.324 -17.072 1.00 91.25 157 GLY A CA 1
ATOM 1252 C C . GLY A 1 157 ? 9.239 6.584 -15.713 1.00 91.25 157 GLY A C 1
ATOM 1253 O O . GLY A 1 157 ? 9.379 7.673 -15.167 1.00 91.25 157 GLY A O 1
ATOM 1254 N N . LEU A 1 158 ? 8.670 5.537 -15.105 1.00 92.69 158 LEU A N 1
ATOM 1255 C CA . LEU A 1 158 ? 8.094 5.597 -13.760 1.00 92.69 158 LEU A CA 1
ATOM 1256 C C . LEU A 1 158 ? 9.111 6.078 -12.717 1.00 92.69 158 LEU A C 1
ATOM 1258 O O . LEU A 1 158 ? 8.779 6.897 -11.863 1.00 92.69 158 LEU A O 1
ATOM 1262 N N . LYS A 1 159 ? 10.358 5.597 -12.786 1.00 90.38 159 LYS A N 1
ATOM 1263 C CA . LYS A 1 159 ? 11.441 6.081 -11.926 1.00 90.38 159 LYS A CA 1
ATOM 1264 C C . LYS A 1 159 ? 11.639 7.589 -12.104 1.00 90.38 159 LYS A C 1
ATOM 1266 O O . LYS A 1 159 ? 11.613 8.310 -11.114 1.00 90.38 159 LYS A O 1
ATOM 1271 N N . CYS A 1 160 ? 11.813 8.081 -13.330 1.00 90.19 160 CYS A N 1
ATOM 1272 C CA . CYS A 1 160 ? 11.983 9.514 -13.589 1.00 90.19 160 CYS A CA 1
ATOM 1273 C C . CYS A 1 160 ? 10.820 10.342 -13.023 1.00 90.19 160 CYS A C 1
ATOM 1275 O O . CYS A 1 160 ? 11.064 11.296 -12.283 1.00 90.19 160 CYS A O 1
ATOM 1277 N N . ASP A 1 161 ? 9.582 9.920 -13.285 1.00 91.19 161 ASP A N 1
ATOM 1278 C CA . ASP A 1 161 ? 8.377 10.596 -12.799 1.00 91.19 161 ASP A CA 1
ATOM 1279 C C . ASP A 1 161 ? 8.342 10.649 -11.264 1.00 91.19 161 ASP A C 1
ATOM 1281 O O . ASP A 1 161 ? 8.073 11.697 -10.674 1.00 91.19 161 ASP A O 1
ATOM 1285 N N . LEU A 1 162 ? 8.684 9.545 -10.589 1.00 91.62 162 LEU A N 1
ATOM 1286 C CA . LEU A 1 162 ? 8.750 9.492 -9.126 1.00 91.62 162 LEU A CA 1
ATOM 1287 C C . LEU A 1 162 ? 9.824 10.419 -8.554 1.00 91.62 162 LEU A C 1
ATOM 1289 O O . LEU A 1 162 ? 9.588 11.060 -7.528 1.00 91.62 162 LEU A O 1
ATOM 1293 N N . TYR A 1 163 ? 10.985 10.522 -9.203 1.00 88.88 163 TYR A N 1
ATOM 1294 C CA . TYR A 1 163 ? 12.038 11.454 -8.796 1.00 88.88 163 TYR A CA 1
ATOM 1295 C C . TYR A 1 163 ? 11.586 12.910 -8.936 1.00 88.88 163 TYR A C 1
ATOM 1297 O O . TYR A 1 163 ? 11.809 13.706 -8.020 1.00 88.88 163 TYR A O 1
ATOM 1305 N N . GLU A 1 164 ? 10.906 13.257 -10.029 1.00 89.88 164 GLU A N 1
ATOM 1306 C CA . GLU A 1 164 ? 10.354 14.599 -10.214 1.00 89.88 164 GLU A CA 1
ATOM 1307 C C . GLU A 1 164 ? 9.274 14.927 -9.183 1.00 89.88 164 GLU A C 1
ATOM 1309 O O . GLU A 1 164 ? 9.325 15.987 -8.558 1.00 89.88 164 GLU A O 1
ATOM 1314 N N . VAL A 1 165 ? 8.311 14.024 -8.970 1.00 91.44 165 VAL A N 1
ATOM 1315 C CA . VAL A 1 165 ? 7.231 14.215 -7.991 1.00 91.44 165 VAL A CA 1
ATOM 1316 C C . VAL A 1 165 ? 7.809 14.355 -6.585 1.00 91.44 165 VAL A C 1
ATOM 1318 O O . VAL A 1 165 ? 7.438 15.283 -5.864 1.00 91.44 165 VAL A O 1
ATOM 1321 N N . ARG A 1 166 ? 8.769 13.501 -6.209 1.00 89.88 166 ARG A N 1
ATOM 1322 C CA . ARG A 1 166 ? 9.481 13.596 -4.927 1.00 89.88 166 ARG A CA 1
ATOM 1323 C C . ARG A 1 166 ? 10.189 14.940 -4.772 1.00 89.88 166 ARG A C 1
ATOM 1325 O O . ARG A 1 166 ? 10.106 15.550 -3.708 1.00 89.88 166 ARG A O 1
ATOM 1332 N N . GLY A 1 167 ? 10.864 15.405 -5.821 1.00 89.50 167 GLY A N 1
ATOM 1333 C CA . GLY A 1 167 ? 11.507 16.714 -5.838 1.00 89.50 167 GLY A CA 1
ATOM 1334 C C . GLY A 1 167 ? 10.496 17.835 -5.607 1.00 89.50 167 GLY A C 1
ATOM 1335 O O . GLY A 1 167 ? 10.634 18.605 -4.657 1.00 89.50 167 GLY A O 1
ATOM 1336 N N . ARG A 1 168 ? 9.424 17.876 -6.408 1.00 90.12 168 ARG A N 1
ATOM 1337 C CA . ARG A 1 168 ? 8.367 18.896 -6.312 1.00 90.12 168 ARG A CA 1
ATOM 1338 C C . ARG A 1 168 ? 7.715 18.928 -4.930 1.00 90.12 168 ARG A C 1
ATOM 1340 O O . ARG A 1 168 ? 7.517 20.011 -4.390 1.00 90.12 168 ARG A O 1
ATOM 1347 N N . MET A 1 169 ? 7.436 17.766 -4.334 1.00 89.06 169 MET A N 1
ATOM 1348 C CA . MET A 1 169 ? 6.876 17.675 -2.978 1.00 89.06 169 MET A CA 1
ATOM 1349 C C . MET A 1 169 ? 7.813 18.235 -1.904 1.00 89.06 169 MET A C 1
ATOM 1351 O O . MET A 1 169 ? 7.344 18.827 -0.936 1.00 89.06 169 MET A O 1
ATOM 1355 N N . ASN A 1 170 ? 9.125 18.081 -2.086 1.00 86.88 170 ASN A N 1
ATOM 1356 C CA . ASN A 1 170 ? 10.140 18.555 -1.147 1.00 86.88 170 ASN A CA 1
ATOM 135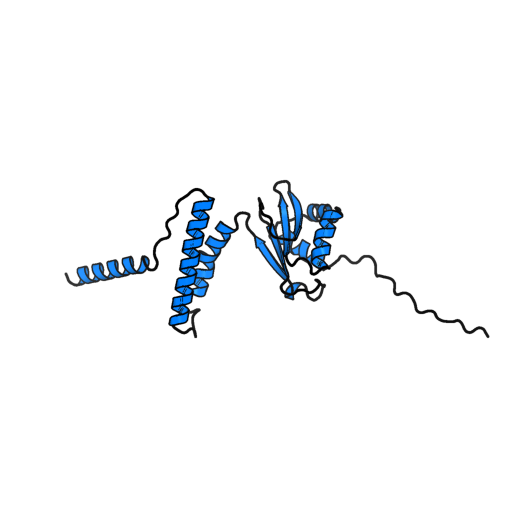7 C C . ASN A 1 170 ? 10.678 19.959 -1.492 1.00 86.88 170 ASN A C 1
ATOM 1359 O O . ASN A 1 170 ? 11.611 20.428 -0.843 1.00 86.88 170 ASN A O 1
ATOM 1363 N N . GLY A 1 171 ? 10.118 20.634 -2.505 1.00 89.62 171 GLY A N 1
ATOM 1364 C CA . GLY A 1 171 ? 10.582 21.949 -2.963 1.00 89.62 171 GLY A CA 1
ATOM 1365 C C . GLY A 1 171 ? 11.962 21.927 -3.633 1.00 89.62 171 GLY A C 1
ATOM 1366 O O . GLY A 1 171 ? 12.662 22.936 -3.640 1.00 89.62 171 GLY A O 1
ATOM 1367 N N . GLN A 1 172 ? 12.375 20.779 -4.170 1.00 89.12 172 GLN A N 1
ATOM 1368 C CA . GLN A 1 172 ? 13.666 20.566 -4.817 1.00 89.12 172 GLN A CA 1
ATOM 1369 C C . GLN A 1 172 ? 13.483 20.207 -6.292 1.00 89.12 172 GLN A C 1
ATOM 1371 O O . GLN A 1 172 ? 12.646 19.382 -6.651 1.00 89.12 172 GLN A O 1
ATOM 1376 N N . THR A 1 173 ? 14.318 20.756 -7.167 1.00 86.62 173 THR A N 1
ATOM 1377 C CA . THR A 1 173 ? 14.374 20.301 -8.560 1.00 86.62 173 THR A CA 1
ATOM 1378 C C . THR A 1 173 ? 15.321 19.110 -8.648 1.00 86.62 173 THR A C 1
ATOM 1380 O O . THR A 1 173 ? 16.539 19.280 -8.625 1.00 86.62 173 THR A O 1
ATOM 1383 N N . LEU A 1 174 ? 14.767 17.899 -8.724 1.00 82.50 174 LEU A N 1
ATOM 1384 C CA . LEU A 1 174 ? 15.542 16.676 -8.934 1.00 82.50 174 LEU A CA 1
ATOM 1385 C C . LEU A 1 174 ? 15.559 16.331 -10.422 1.00 82.50 174 LEU A C 1
ATOM 1387 O O . LEU A 1 174 ? 14.507 16.169 -11.032 1.00 82.50 174 LEU A O 1
ATOM 1391 N N . LEU A 1 175 ? 16.759 16.217 -10.991 1.00 81.88 175 LEU A N 1
ATOM 1392 C CA . LEU A 1 175 ? 16.958 15.829 -12.384 1.00 81.88 175 LEU A CA 1
ATOM 1393 C C . LEU A 1 175 ? 17.339 14.345 -12.441 1.00 81.88 175 LEU A C 1
ATOM 1395 O O . LEU A 1 175 ? 18.439 13.990 -12.003 1.00 81.88 175 LEU A O 1
ATOM 1399 N N . PRO A 1 176 ? 16.457 13.461 -12.939 1.00 80.69 176 PRO A N 1
ATOM 1400 C CA . PRO A 1 176 ? 16.791 12.055 -13.075 1.00 80.69 176 PRO A CA 1
ATOM 1401 C C . PRO A 1 176 ? 17.857 11.867 -14.159 1.00 80.69 176 PRO A C 1
ATOM 1403 O O . PRO A 1 176 ? 17.819 12.480 -15.227 1.00 80.69 176 PRO A O 1
ATOM 1406 N N . MET A 1 177 ? 18.825 10.996 -13.881 1.00 79.00 177 MET A N 1
ATOM 1407 C CA . MET A 1 177 ? 19.873 10.673 -14.845 1.00 79.00 177 MET A CA 1
ATOM 1408 C C . MET A 1 177 ? 19.279 9.913 -16.043 1.00 79.00 177 MET A C 1
ATOM 1410 O O . MET A 1 177 ? 18.493 8.984 -15.836 1.00 79.00 177 MET A O 1
ATOM 1414 N N . PRO A 1 178 ? 19.679 10.239 -17.286 1.00 73.88 178 PRO A N 1
ATOM 1415 C CA . PRO A 1 178 ? 19.175 9.555 -18.467 1.00 73.88 178 PRO A CA 1
ATOM 1416 C C . PRO A 1 178 ? 19.443 8.047 -18.469 1.00 73.88 178 PRO A C 1
ATOM 1418 O O . PRO A 1 178 ? 20.426 7.534 -17.921 1.00 73.88 178 PRO A O 1
ATOM 1421 N N . LEU A 1 179 ? 18.580 7.334 -19.187 1.00 68.44 179 LEU A N 1
ATOM 1422 C CA . LEU A 1 179 ? 18.752 5.924 -19.509 1.00 68.44 179 LEU A CA 1
ATOM 1423 C C . LEU A 1 179 ? 20.133 5.646 -20.107 1.00 68.44 179 LEU A C 1
ATOM 1425 O O . LEU A 1 179 ? 20.594 6.357 -20.993 1.00 68.44 179 LEU A O 1
ATOM 1429 N N . ASN A 1 180 ? 20.758 4.546 -19.682 1.00 71.75 180 ASN A N 1
ATOM 1430 C CA . ASN A 1 180 ? 22.025 4.057 -20.234 1.00 71.75 180 ASN A CA 1
ATOM 1431 C C . ASN A 1 180 ? 23.245 4.978 -20.051 1.00 71.75 180 ASN A C 1
ATOM 1433 O O . ASN A 1 180 ? 24.270 4.724 -20.679 1.00 71.75 180 ASN A O 1
ATOM 1437 N N . VAL A 1 181 ? 23.216 5.968 -19.153 1.00 75.56 181 VAL A N 1
ATOM 1438 C CA . VAL A 1 181 ? 24.434 6.722 -18.787 1.00 75.56 181 VAL A CA 1
ATOM 1439 C C . VAL A 1 181 ? 25.569 5.778 -18.354 1.00 75.56 181 VAL A C 1
ATOM 1441 O O . VAL A 1 181 ? 26.723 5.971 -18.730 1.00 75.56 181 VAL A O 1
ATOM 1444 N N . ALA A 1 182 ? 25.244 4.677 -17.670 1.00 70.94 182 ALA A N 1
ATOM 1445 C CA . ALA A 1 182 ? 26.210 3.627 -17.343 1.00 70.94 182 ALA A CA 1
ATOM 1446 C C . ALA A 1 182 ? 26.898 3.018 -18.584 1.00 70.94 182 ALA A C 1
ATOM 1448 O O . ALA A 1 182 ? 28.087 2.710 -18.524 1.00 70.94 182 ALA A O 1
ATOM 1449 N N . LYS A 1 183 ? 26.189 2.893 -19.718 1.00 78.25 183 LYS A N 1
ATOM 1450 C CA . LYS A 1 183 ? 26.779 2.422 -20.980 1.00 78.25 183 LYS A CA 1
ATOM 1451 C C . LYS A 1 183 ? 27.779 3.429 -21.537 1.00 78.25 183 LYS A C 1
ATOM 1453 O O . LYS A 1 183 ? 28.805 3.014 -22.052 1.00 78.25 183 LYS A O 1
ATOM 1458 N N . VAL A 1 184 ? 27.522 4.733 -21.403 1.00 81.94 184 VAL A N 1
ATOM 1459 C CA . VAL A 1 184 ? 28.470 5.778 -21.835 1.00 81.94 184 VAL A CA 1
ATOM 1460 C C . VAL A 1 184 ? 29.793 5.638 -21.080 1.00 81.94 184 VAL A C 1
ATOM 1462 O O . VAL A 1 184 ? 30.856 5.630 -21.696 1.00 81.94 184 VAL A O 1
ATOM 1465 N N . TYR A 1 185 ? 29.737 5.426 -19.762 1.00 81.19 185 TYR A N 1
ATOM 1466 C CA . TYR A 1 185 ? 30.936 5.189 -18.951 1.00 81.19 185 TYR A CA 1
ATOM 1467 C C . TYR A 1 185 ? 31.639 3.866 -19.277 1.00 81.19 185 TYR A C 1
ATOM 1469 O O . TYR A 1 185 ? 32.867 3.808 -19.254 1.00 81.19 185 TYR A O 1
ATOM 1477 N N . GLN A 1 186 ? 30.885 2.805 -19.580 1.00 82.12 186 GLN A N 1
ATOM 1478 C CA . GLN A 1 186 ? 31.456 1.530 -20.031 1.00 82.12 186 GLN A CA 1
ATOM 1479 C C . GLN A 1 186 ? 32.185 1.693 -21.366 1.00 82.12 186 GLN A C 1
ATOM 1481 O O . GLN A 1 186 ? 33.367 1.388 -21.440 1.00 82.12 186 GLN A O 1
ATOM 1486 N N . VAL A 1 187 ? 31.533 2.284 -22.370 1.00 88.06 187 VAL A N 1
ATOM 1487 C CA . VAL A 1 187 ? 32.135 2.538 -23.687 1.00 88.06 187 VAL A CA 1
ATOM 1488 C C . VAL A 1 187 ? 33.377 3.419 -23.569 1.00 88.06 187 VAL A C 1
ATOM 1490 O O . VAL A 1 187 ? 34.375 3.153 -24.233 1.00 88.06 187 VAL A O 1
ATOM 1493 N N . HIS A 1 188 ? 33.351 4.444 -22.714 1.00 88.12 188 HIS A N 1
ATOM 1494 C CA . HIS A 1 188 ? 34.524 5.277 -22.463 1.00 88.12 188 HIS A CA 1
ATOM 1495 C C . HIS A 1 188 ? 35.695 4.465 -21.893 1.00 88.12 188 HIS A C 1
ATOM 1497 O O . HIS A 1 188 ? 36.803 4.567 -22.415 1.00 88.12 188 HIS A O 1
ATOM 1503 N N . ARG A 1 189 ? 35.456 3.621 -20.880 1.00 86.88 189 ARG A N 1
ATOM 1504 C CA . ARG A 1 189 ? 36.492 2.724 -20.340 1.00 86.88 189 ARG A CA 1
ATOM 1505 C C . ARG A 1 189 ? 37.021 1.759 -21.395 1.00 86.88 189 ARG A C 1
ATOM 1507 O O . ARG A 1 189 ? 38.228 1.661 -21.559 1.00 86.88 189 ARG A O 1
ATOM 1514 N N . ASP A 1 190 ? 36.137 1.131 -22.165 1.00 89.62 190 ASP A N 1
ATOM 1515 C CA . ASP A 1 190 ? 36.523 0.188 -23.219 1.00 89.62 190 ASP A CA 1
ATOM 1516 C C . ASP A 1 190 ? 37.338 0.859 -24.332 1.00 89.62 190 ASP A C 1
ATOM 1518 O O . ASP A 1 190 ? 38.146 0.215 -25.004 1.00 89.62 190 ASP A O 1
ATOM 1522 N N . LEU A 1 191 ? 37.092 2.145 -24.595 1.00 90.50 191 LEU A N 1
ATOM 1523 C CA . LEU A 1 191 ? 37.920 2.939 -25.495 1.00 90.50 191 LEU A CA 1
ATOM 1524 C C . LEU A 1 191 ? 39.288 3.181 -24.857 1.00 90.50 191 LEU A C 1
ATOM 1526 O O . LEU A 1 191 ? 40.283 2.813 -25.468 1.00 90.50 191 LEU A O 1
ATOM 1530 N N . VAL A 1 192 ? 39.354 3.715 -23.637 1.00 90.12 192 VAL A N 1
ATOM 1531 C CA . VAL A 1 192 ? 40.628 3.978 -22.942 1.00 90.12 192 VAL A CA 1
ATOM 1532 C C . VAL A 1 192 ? 41.493 2.717 -22.848 1.00 90.12 192 VAL A C 1
ATOM 1534 O O . VAL A 1 192 ? 42.660 2.764 -23.221 1.00 90.12 192 VAL A O 1
ATOM 1537 N N . ASP A 1 193 ? 40.923 1.573 -22.472 1.00 89.31 193 ASP A N 1
ATOM 1538 C CA . ASP A 1 193 ? 41.648 0.298 -22.395 1.00 89.31 193 ASP A CA 1
ATOM 1539 C C . ASP A 1 193 ? 42.173 -0.164 -23.760 1.00 89.31 193 ASP A C 1
ATOM 1541 O O . ASP A 1 193 ? 43.273 -0.711 -23.856 1.00 89.31 193 ASP A O 1
ATOM 1545 N N . ARG A 1 194 ? 41.406 0.055 -24.836 1.00 87.44 194 ARG A N 1
ATOM 1546 C CA . ARG A 1 194 ? 41.865 -0.229 -26.204 1.00 87.44 194 ARG A CA 1
ATOM 1547 C C . ARG A 1 194 ? 43.002 0.694 -26.624 1.00 87.44 194 ARG A C 1
ATOM 1549 O O . ARG A 1 194 ? 43.948 0.217 -27.239 1.00 87.44 194 ARG A O 1
ATOM 1556 N N . TRP A 1 195 ? 42.922 1.977 -26.282 1.00 84.50 195 TRP A N 1
ATOM 1557 C CA . TRP A 1 195 ? 43.973 2.955 -26.563 1.00 84.50 195 TRP A CA 1
ATOM 1558 C C . TRP A 1 195 ? 45.262 2.641 -25.795 1.00 84.50 195 TRP A C 1
ATOM 1560 O O . TRP A 1 195 ? 46.335 2.698 -26.382 1.00 84.50 195 TRP A O 1
ATOM 1570 N N . VAL A 1 196 ? 45.162 2.238 -24.525 1.00 85.62 196 VAL A N 1
ATOM 1571 C CA . VAL A 1 196 ? 46.315 1.826 -23.706 1.00 85.62 196 VAL A CA 1
ATOM 1572 C C . VAL A 1 196 ? 46.953 0.537 -24.229 1.00 85.62 196 VAL A C 1
ATOM 1574 O O . VAL A 1 196 ? 48.168 0.426 -24.221 1.00 85.62 196 VAL A O 1
ATOM 1577 N N . LYS A 1 197 ? 46.164 -0.434 -24.709 1.00 79.12 197 LYS A N 1
ATOM 1578 C CA . LYS A 1 197 ? 46.690 -1.691 -25.281 1.00 79.12 197 LYS A CA 1
ATOM 1579 C C . LYS A 1 197 ? 47.301 -1.544 -26.677 1.00 79.12 197 LYS A C 1
ATOM 1581 O O . LYS A 1 197 ? 48.005 -2.448 -27.114 1.00 79.12 197 LYS A O 1
ATOM 1586 N N . ALA A 1 198 ? 46.962 -0.479 -27.400 1.00 78.44 198 ALA A N 1
ATOM 1587 C CA . ALA A 1 198 ? 47.473 -0.204 -28.742 1.00 78.44 198 ALA A CA 1
ATOM 1588 C C . ALA A 1 198 ? 48.773 0.624 -28.739 1.00 78.44 198 ALA A C 1
ATOM 1590 O O . ALA A 1 198 ? 49.324 0.872 -29.812 1.00 78.44 198 ALA A O 1
ATOM 1591 N N . MET A 1 199 ? 49.228 1.059 -27.560 1.00 64.31 199 MET A N 1
ATOM 1592 C CA . MET A 1 199 ? 50.465 1.807 -27.323 1.00 64.31 199 MET A CA 1
ATOM 1593 C C . MET A 1 199 ? 51.516 0.887 -26.702 1.00 64.31 199 MET A C 1
ATOM 1595 O O . MET A 1 199 ? 52.700 1.045 -27.067 1.00 64.31 199 MET A O 1
#

Sequence (199 aa):
MAADTEEPKKDAAPGGSEDERLEFIFEYLSKSLRLKQEKWAKMMSNEELRFVVMEFLERTTSNVLVMLLSPAGVLTPVLGFPTNAKGKSSYFIRKRKEPVTKENLRDLLIFGDMAPRPVEELAVLVDEVFMPLLVNPVNQRGWPTVVAEDVKKHLYGLKCDLYEVRGRMNGQTLLPMPLNVAKVYQVHRDLVDRWVKAM

Organism: Frankliniella occidentalis (NCBI:txid133901)

Solvent-accessible surface area (backbone atoms only — not comparable to full-atom values): 11770 Å² total; per-residue (Å²): 142,82,83,80,81,84,74,82,78,79,80,73,81,83,79,86,72,81,56,63,64,59,49,52,54,48,56,51,40,32,70,74,70,64,49,54,68,69,48,53,51,59,32,59,71,34,66,71,49,32,45,52,54,49,45,54,32,63,39,64,88,49,54,34,39,28,42,36,44,45,96,89,62,51,58,44,63,39,84,43,86,72,94,75,51,85,36,62,29,40,38,41,34,50,76,58,88,57,60,60,47,82,86,46,41,79,80,40,42,52,68,52,76,44,62,51,49,59,67,63,52,49,48,49,42,42,63,74,45,48,42,60,56,67,62,32,71,83,70,43,69,91,56,55,69,72,56,55,52,47,54,42,52,52,52,53,49,52,49,41,52,44,45,39,51,52,15,58,76,70,76,39,93,49,80,68,79,66,87,62,54,69,52,55,54,48,54,51,47,58,46,52,54,50,56,62,74,74,106

Foldseek 3Di:
DDDDDDDDDPPDDDPDDDAVLLVVVVVVCCVPVVQDPVLSVVQCVDPVQVVLVVCCQAALPAQKWKWAQDPVRHTGIDRDDDPQRPAKIKMWGFPDSDHHDPVCRVVGIDIDIAGRDNLVVVLCCLVVPVQCCLQPVVNCVPPDPVVSVVSNVVSVVVNQVSQCVVQVVVVHHGGDDDPCPVVVVVVVVVVVVVVVVVD

Secondary structure (DSSP, 8-state):
-------------------HHHHHHHHHHHHHS---HHHHHHHHTSHHHHHHHHHHHH-SS-SEEEEEE-TT--EEEESS--TT--S-EEEEEESSSS---TTTHHHHEEEEEE-S-HHHHHHHHIIIIIHHHHH-TTTTTT--HHHHHHHHHHHHHHHHHHHHHHHHHTT----PPPTTHHHHHHHHHHHHHHHHHT-

Radius of gyration: 26.94 Å; Cα contacts (8 Å, |Δi|>4): 196; chains: 1; bounding box: 105×60×55 Å

pLDDT: mean 85.39, std 15.28, range [32.78, 96.69]

Mean predicted aligned error: 10.05 Å